Protein AF-A0A9P6FHT9-F1 (afdb_monomer_lite)

Secondary structure (DSSP, 8-state):
-----------PPPP--HHHHT-HHHHHHHHHHIIIIIHHHHHHHHHHHHHHHHHHHHHHHHHHH----HHHHHHHHHHHHHHHHHHHHHHHHHHHH-----HHHHHHHHHHHHHHHHHHHHHHHHHTT-SS--HHHHHHHHHHHHHHHHHHGGGSHHHHHHHHHHHHHHHHHTTSTTS-------HHHHHHHHHHHHHHHHHHHHHHHHHHHHHHHHHHHHHHHHHHHHHHHHHHHHHHHHTTSTTHHHHTGGGS-S---SS--HHHHHHHHHHHHHHHHHHHHHHHHHHHHHHHHHHTSTT-HHHHHHHHHHHHHHHHHHHHHHHHHHHHHHHHHHHHHHHHHHHHHHHHHHHHHHHHT--TTS---

Sequence (369 aa):
MACGIRSKVNIKRHAFDLEMLDNPVIKAFLEYRWNTIGHAYWLVRFYSERLFYSLVLGVVITQVYGRISRVSLFSVYIVIIVMASVFLVFKVFSLRRNPRWSPNDFIDGAVFALPLVGSITQILNIVNMIEKGNISFFSFSVLVIFLHFLFELRVKKNICYFVTVILKITGIWGSFGEALDLEGRSWGFDLVMVFYVIVMSLISLNILIALMNDGFKDAKDTSTAAWIEFRLSYIEEAESITYKIPGYREANAWKVPDKIYYTATLQQQENYEKHFQKEELEKRLETLAADFADIKQMLSKPKVFWVKRTAIAKAGFIAMEAAAGSMEMGYRQTRITYQQHIEDEVVSAVDQNRMRVMEGSLRPEDCLD

pLDDT: mean 76.76, std 15.28, range [34.12, 98.12]

Foldseek 3Di:
DDPPPPDPPPPDDDDDDLVNCPQLLNVLQLVLLCVPFLVVLLVVVLVLLVVLLCLLVVLLCCVVPNPDDLVVCLVSLVVLLVSLVVQLVLLVVLCVVPVDDDPLSVLSNLLSVLSNVLSVQSNVCVVVVPPDRPSVSSVVSNVSSVVNNLVSVLLDLVSLLVVVLVCVLVVVVVVVVVPDDDPDDDPVVVVVVVVCCVCCCVVVVVVVVVCSVVSSVVSNSVSVSVSSVVSVSSSVSRCVVQVPPPCSCVVCVVSNDPDDDSPQDPVSVVVVVVVVVVVVVVVLVVVVVVLVVVLVVQVPDPDDPVSVVVSVVVVVVSVVVVVVVVVVVVVVVVVVVVVVVVVVVVVVVVVVVVVVVVVVVPDPPPPDD

Structure (mmCIF, N/CA/C/O backbone):
data_AF-A0A9P6FHT9-F1
#
_entry.id   AF-A0A9P6FHT9-F1
#
loop_
_atom_site.group_PDB
_atom_site.id
_atom_site.type_symbol
_atom_site.label_atom_id
_atom_site.label_alt_id
_atom_site.label_comp_id
_atom_site.label_asym_id
_atom_site.label_entity_id
_atom_site.label_seq_id
_atom_site.pdbx_PDB_ins_code
_atom_site.Cartn_x
_atom_site.Cartn_y
_atom_site.Cartn_z
_atom_site.occupancy
_atom_site.B_iso_or_equiv
_atom_site.auth_seq_id
_atom_site.auth_comp_id
_atom_site.auth_asym_id
_atom_site.auth_atom_id
_atom_site.pdbx_PDB_model_num
ATOM 1 N N . MET A 1 1 ? -40.912 -24.025 6.206 1.00 39.62 1 MET A N 1
ATOM 2 C CA . MET A 1 1 ? -41.167 -22.841 5.355 1.00 39.62 1 MET A CA 1
ATOM 3 C C . MET A 1 1 ? -40.609 -21.620 6.076 1.00 39.62 1 MET A C 1
ATOM 5 O O . MET A 1 1 ? -41.277 -21.076 6.939 1.00 39.62 1 MET A O 1
ATOM 9 N N . ALA A 1 2 ? -39.351 -21.255 5.817 1.00 41.53 2 ALA A N 1
ATOM 10 C CA . ALA A 1 2 ? -38.735 -20.063 6.401 1.00 41.53 2 ALA A CA 1
ATOM 11 C C . ALA A 1 2 ? -38.812 -18.933 5.368 1.00 41.53 2 ALA A C 1
ATOM 13 O O . ALA A 1 2 ? -38.169 -18.998 4.321 1.00 41.53 2 ALA A O 1
ATOM 14 N N . CYS A 1 3 ? -39.663 -17.941 5.631 1.00 44.12 3 CYS A N 1
ATOM 15 C CA . CYS A 1 3 ? -39.836 -16.764 4.789 1.00 44.12 3 CYS A CA 1
ATOM 16 C C . CYS A 1 3 ? -38.617 -15.844 4.964 1.00 44.12 3 CYS A C 1
ATOM 18 O O . CYS A 1 3 ? -38.553 -15.030 5.882 1.00 44.12 3 CYS A O 1
ATOM 20 N N . GLY A 1 4 ? -37.604 -16.034 4.118 1.00 42.50 4 GLY A N 1
ATOM 21 C CA . GLY A 1 4 ? -36.401 -15.210 4.088 1.00 42.50 4 GLY A CA 1
ATOM 22 C C . GLY A 1 4 ? -36.657 -13.890 3.371 1.00 42.50 4 GLY A C 1
ATOM 23 O O . GLY A 1 4 ? -36.344 -13.758 2.188 1.00 42.50 4 GLY A O 1
ATOM 24 N N . ILE A 1 5 ? -37.199 -12.899 4.080 1.00 48.81 5 ILE A N 1
ATOM 25 C CA . ILE A 1 5 ? -37.229 -11.516 3.596 1.00 48.81 5 ILE A CA 1
ATOM 26 C C . ILE A 1 5 ? -35.789 -10.990 3.634 1.00 48.81 5 ILE A C 1
ATOM 28 O O . ILE A 1 5 ? -35.321 -10.449 4.632 1.00 48.81 5 ILE A O 1
ATOM 32 N N . ARG A 1 6 ? -35.053 -11.173 2.531 1.00 43.59 6 ARG A N 1
ATOM 33 C CA . ARG A 1 6 ? -33.789 -10.473 2.269 1.00 43.59 6 ARG A CA 1
ATOM 34 C C . ARG A 1 6 ? -34.123 -9.009 1.983 1.00 43.59 6 ARG A C 1
ATOM 36 O O . ARG A 1 6 ? -34.235 -8.602 0.827 1.00 43.59 6 ARG A O 1
ATOM 43 N N . SER A 1 7 ? -34.322 -8.211 3.030 1.00 42.47 7 SER A N 1
ATOM 44 C CA . SER A 1 7 ? -34.359 -6.763 2.865 1.00 42.47 7 SER A CA 1
ATOM 45 C C . SER A 1 7 ? -32.977 -6.321 2.379 1.00 42.47 7 SER A C 1
ATOM 47 O O . SER A 1 7 ? -31.950 -6.549 3.021 1.00 42.47 7 SER A O 1
ATOM 49 N N . LYS A 1 8 ? -32.920 -5.744 1.175 1.00 42.22 8 LYS A N 1
ATOM 50 C CA . LYS A 1 8 ? -31.726 -5.035 0.715 1.00 42.22 8 LYS A CA 1
ATOM 51 C C . LYS A 1 8 ? -31.614 -3.783 1.576 1.00 42.22 8 LYS A C 1
ATOM 53 O O . LYS A 1 8 ? -32.239 -2.769 1.279 1.00 42.22 8 LYS A O 1
ATOM 58 N N . VAL A 1 9 ? -30.867 -3.876 2.673 1.00 38.38 9 VAL A N 1
ATOM 59 C CA . VAL A 1 9 ? -30.490 -2.710 3.469 1.00 38.38 9 VAL A CA 1
ATOM 60 C C . VAL A 1 9 ? -29.610 -1.840 2.574 1.00 38.38 9 VAL A C 1
ATOM 62 O O . VAL A 1 9 ? -28.437 -2.134 2.354 1.00 38.38 9 VAL A O 1
ATOM 65 N N . ASN A 1 10 ? -30.204 -0.800 1.989 1.00 34.12 10 ASN A N 1
ATOM 66 C CA . ASN A 1 10 ? -29.470 0.215 1.247 1.00 34.12 10 ASN A CA 1
ATOM 67 C C . ASN A 1 10 ? -28.743 1.098 2.263 1.00 34.12 10 ASN A C 1
ATOM 69 O O . ASN A 1 10 ? -29.309 2.052 2.793 1.00 34.12 10 ASN A O 1
ATOM 73 N N . ILE A 1 11 ? -27.492 0.750 2.554 1.00 39.44 11 ILE A N 1
ATOM 74 C CA . ILE A 1 11 ? -26.602 1.564 3.380 1.00 39.44 11 ILE A CA 1
ATOM 75 C C . ILE A 1 11 ? -26.252 2.813 2.562 1.00 39.44 11 ILE A C 1
ATOM 77 O O . ILE A 1 11 ? -25.450 2.751 1.629 1.00 39.44 11 ILE A O 1
ATOM 81 N N . LYS A 1 12 ? -26.882 3.950 2.877 1.00 39.03 12 LYS A N 1
ATOM 82 C CA . LYS A 1 12 ? -26.469 5.248 2.331 1.00 39.03 12 LYS A CA 1
ATOM 83 C C . LYS A 1 12 ? -25.130 5.626 2.967 1.00 39.03 12 LYS A C 1
ATOM 85 O O . LYS A 1 12 ? -25.033 5.744 4.184 1.00 39.03 12 LYS A O 1
ATOM 90 N N . ARG A 1 13 ? -24.092 5.786 2.141 1.00 41.06 13 ARG A N 1
ATOM 91 C CA . ARG A 1 13 ? -22.785 6.291 2.583 1.00 41.06 13 ARG A CA 1
ATOM 92 C C . ARG A 1 13 ? -22.910 7.795 2.827 1.00 41.06 13 ARG A C 1
ATOM 94 O O . ARG A 1 13 ? -23.269 8.526 1.907 1.00 41.06 13 ARG A O 1
ATOM 101 N N . HIS A 1 14 ? -22.617 8.241 4.041 1.00 50.25 14 HIS A N 1
ATOM 102 C CA . HIS A 1 14 ? -22.439 9.660 4.339 1.00 50.25 14 HIS A CA 1
ATOM 103 C C . HIS A 1 14 ? -21.004 10.066 3.977 1.00 50.25 14 HIS A C 1
ATOM 105 O O . HIS A 1 14 ? -20.089 9.247 4.082 1.00 50.25 14 HIS A O 1
ATOM 111 N N . ALA A 1 15 ? -20.809 11.288 3.473 1.00 50.72 15 ALA A N 1
ATOM 112 C CA . ALA A 1 15 ? -19.463 11.834 3.323 1.00 50.72 15 ALA A CA 1
ATOM 113 C C . ALA A 1 15 ? -18.859 11.964 4.727 1.00 50.72 15 ALA A C 1
ATOM 115 O O . ALA A 1 15 ? -19.524 12.473 5.628 1.00 50.72 15 ALA A O 1
ATOM 116 N N . PHE A 1 16 ? -17.659 11.422 4.925 1.00 59.94 16 PHE A N 1
ATOM 117 C CA . PHE A 1 16 ? -16.970 11.512 6.206 1.00 59.94 16 PHE A CA 1
ATOM 118 C C . PHE A 1 16 ? -16.491 12.948 6.384 1.00 59.94 16 PHE A C 1
ATOM 120 O O . PHE A 1 16 ? -15.666 13.410 5.600 1.00 59.94 16 PHE A O 1
ATOM 127 N N . ASP A 1 17 ? -17.034 13.639 7.381 1.00 72.00 17 ASP A N 1
ATOM 128 C CA . ASP A 1 17 ? -16.471 14.904 7.834 1.00 72.00 17 ASP A CA 1
ATOM 129 C C . ASP A 1 17 ? -15.270 14.617 8.744 1.00 72.00 17 ASP A C 1
ATOM 131 O O . ASP A 1 17 ? -15.282 13.647 9.512 1.00 72.00 17 ASP A O 1
ATOM 135 N N . LEU A 1 18 ? -14.232 15.443 8.651 1.00 67.69 18 LEU A N 1
ATOM 136 C CA . LEU A 1 18 ? -13.009 15.321 9.447 1.00 67.69 18 LEU A CA 1
ATOM 137 C C . LEU A 1 18 ? -13.326 15.382 10.945 1.00 67.69 18 LEU A C 1
ATOM 139 O O . LEU A 1 18 ? -12.798 14.584 11.718 1.00 67.69 18 LEU A O 1
ATOM 143 N N . GLU A 1 19 ? -14.290 16.223 11.324 1.00 76.56 19 GLU A N 1
ATOM 144 C CA . GLU A 1 19 ? -14.785 16.341 12.700 1.00 76.56 19 GLU A CA 1
ATOM 145 C C . GLU A 1 19 ? -15.405 15.034 13.222 1.00 76.56 19 GLU A C 1
ATOM 147 O O . GLU A 1 19 ? -15.365 14.735 14.416 1.00 76.56 19 GLU A O 1
ATOM 152 N N . MET A 1 20 ? -15.954 14.200 12.332 1.00 75.50 20 MET A N 1
ATOM 153 C CA . MET A 1 20 ? -16.522 12.910 12.715 1.00 75.50 20 MET A CA 1
ATOM 154 C C . MET A 1 20 ? -15.425 11.893 13.060 1.00 75.50 20 MET A C 1
ATOM 156 O O . MET A 1 20 ? -15.631 11.041 13.925 1.00 75.50 20 MET A O 1
ATOM 160 N N . LEU A 1 21 ? -14.256 11.977 12.415 1.00 71.81 21 LEU A N 1
ATOM 161 C CA . LEU A 1 21 ? -13.110 11.101 12.695 1.00 71.81 21 LEU A CA 1
ATOM 162 C C . LEU A 1 21 ? -12.424 11.426 14.028 1.00 71.81 21 LEU A C 1
ATOM 164 O O . LEU A 1 21 ? -11.782 10.541 14.600 1.00 71.81 21 LEU A O 1
ATOM 168 N N . ASP A 1 22 ? -12.623 12.634 14.555 1.00 74.62 22 ASP A N 1
ATOM 169 C CA . ASP A 1 22 ? -12.167 13.020 15.894 1.00 74.62 22 ASP A CA 1
ATOM 170 C C . ASP A 1 22 ? -13.008 12.400 17.018 1.00 74.62 22 ASP A C 1
ATOM 172 O O . ASP A 1 22 ? -12.635 12.471 18.192 1.00 74.62 22 ASP A O 1
ATOM 176 N N . ASN A 1 23 ? -14.105 11.707 16.689 1.00 82.38 23 ASN A N 1
ATOM 177 C CA . ASN A 1 23 ? -14.855 10.960 17.684 1.00 82.38 23 ASN A CA 1
ATOM 178 C C . ASN A 1 23 ? -13.996 9.803 18.249 1.00 82.38 23 ASN A C 1
ATOM 180 O O . ASN A 1 23 ? -13.644 8.870 17.511 1.00 82.38 23 ASN A O 1
ATOM 184 N N . PRO A 1 24 ? -13.712 9.786 19.567 1.00 78.19 24 PRO A N 1
ATOM 185 C CA . PRO A 1 24 ? -12.883 8.755 20.192 1.00 78.19 24 PRO A CA 1
ATOM 186 C C . PRO A 1 24 ? -13.436 7.335 19.997 1.00 78.19 24 PRO A C 1
ATOM 188 O O . PRO A 1 24 ? -12.656 6.386 19.923 1.00 78.19 24 PRO A O 1
ATOM 191 N N . VAL A 1 25 ? -14.757 7.176 19.837 1.00 82.69 25 VAL A N 1
ATOM 192 C CA . VAL A 1 25 ? -15.401 5.886 19.531 1.00 82.69 25 VAL A CA 1
ATOM 193 C C . VAL A 1 25 ? -14.943 5.350 18.181 1.00 82.69 25 VAL A C 1
ATOM 195 O O . VAL A 1 25 ? -14.574 4.181 18.069 1.00 82.69 25 VAL A O 1
ATOM 198 N N . ILE A 1 26 ? -14.970 6.196 17.148 1.00 84.62 26 ILE A N 1
ATOM 199 C CA . ILE A 1 26 ? -14.622 5.804 15.778 1.00 84.62 26 ILE A CA 1
ATOM 200 C C . ILE A 1 26 ? -13.139 5.457 15.713 1.00 84.62 26 ILE A C 1
ATOM 202 O O . ILE A 1 26 ? -12.768 4.438 15.129 1.00 84.62 26 ILE A O 1
ATOM 206 N N . LYS A 1 27 ? -12.301 6.246 16.387 1.00 83.38 27 LYS A N 1
ATOM 207 C CA . LYS A 1 27 ? -10.868 5.980 16.498 1.00 83.38 27 LYS A CA 1
ATOM 208 C C . LYS A 1 27 ? -10.576 4.646 17.191 1.00 83.38 27 LYS A C 1
ATOM 210 O O . LYS A 1 27 ? -9.824 3.843 16.642 1.00 83.38 27 LYS A O 1
ATOM 215 N N . ALA A 1 28 ? -11.201 4.378 18.340 1.00 84.69 28 ALA A N 1
ATOM 216 C CA . ALA A 1 28 ? -11.035 3.118 19.069 1.00 84.69 28 ALA A CA 1
ATOM 217 C C . ALA A 1 28 ? -11.518 1.913 18.245 1.00 84.69 28 ALA A C 1
ATOM 219 O O . ALA A 1 28 ? -10.846 0.883 18.174 1.00 84.69 28 ALA A O 1
ATOM 2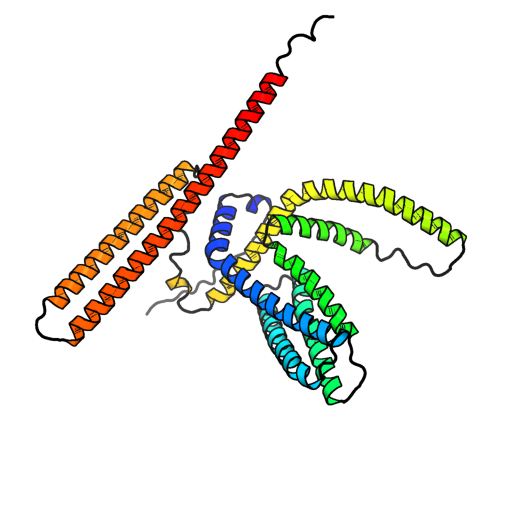20 N N . PHE A 1 29 ? -12.654 2.056 17.556 1.00 88.25 29 PHE A N 1
ATOM 221 C CA . PHE A 1 29 ? -13.166 1.027 16.656 1.00 88.25 29 PHE A CA 1
ATOM 222 C C . PHE A 1 29 ? -12.203 0.741 15.498 1.00 88.25 29 PHE A C 1
ATOM 224 O O . PHE A 1 29 ? -11.922 -0.420 15.188 1.00 88.25 29 PHE A O 1
ATOM 231 N N . LEU A 1 30 ? -11.670 1.788 14.868 1.00 90.69 30 LEU A N 1
ATOM 232 C CA . LEU A 1 30 ? -10.722 1.661 13.768 1.00 90.69 30 LEU A CA 1
ATOM 233 C C . LEU A 1 30 ? -9.413 1.016 14.227 1.00 90.69 30 LEU A C 1
ATOM 235 O O . LEU A 1 30 ? -8.885 0.151 13.533 1.00 90.69 30 LEU A O 1
ATOM 239 N N . GLU A 1 31 ? -8.907 1.384 15.401 1.00 89.50 31 GLU A N 1
ATOM 240 C CA . GLU A 1 31 ? -7.711 0.780 15.984 1.00 89.50 31 GLU A CA 1
ATOM 241 C C . GLU A 1 31 ? -7.912 -0.706 16.295 1.00 89.50 31 GLU A C 1
ATOM 243 O O . GLU A 1 31 ? -7.077 -1.537 15.930 1.00 89.50 31 GLU A O 1
ATOM 248 N N . TYR A 1 32 ? -9.062 -1.064 16.864 1.00 89.75 32 TYR A N 1
ATOM 249 C CA . TYR A 1 32 ? -9.442 -2.455 17.076 1.00 89.75 32 TYR A CA 1
ATOM 250 C C . TYR A 1 32 ? -9.476 -3.249 15.757 1.00 89.75 32 TYR A C 1
ATOM 252 O O . TYR A 1 32 ? -8.864 -4.316 15.640 1.00 89.75 32 TYR A O 1
ATOM 260 N N . ARG A 1 33 ? -10.153 -2.723 14.728 1.00 91.69 33 ARG A N 1
ATOM 261 C CA . ARG A 1 33 ? -10.261 -3.369 13.407 1.00 91.69 33 ARG A CA 1
ATOM 262 C C . ARG A 1 33 ? -8.923 -3.474 12.691 1.00 91.69 33 ARG A C 1
ATOM 264 O O . ARG A 1 33 ? -8.632 -4.505 12.075 1.00 91.69 33 ARG A O 1
ATOM 271 N N . TRP A 1 34 ? -8.098 -2.440 12.810 1.00 93.94 34 TRP A N 1
ATOM 272 C CA . TRP A 1 34 ? -6.735 -2.438 12.308 1.00 93.94 34 TRP A CA 1
ATOM 273 C C . TRP A 1 34 ? -5.921 -3.556 12.962 1.00 93.94 34 TRP A C 1
ATOM 275 O O . TRP A 1 34 ? -5.339 -4.370 12.255 1.00 93.94 34 TRP A O 1
ATOM 285 N N . ASN A 1 35 ? -5.935 -3.661 14.290 1.00 91.69 35 ASN A N 1
ATOM 286 C CA . ASN A 1 35 ? -5.164 -4.679 15.007 1.00 91.69 35 ASN A CA 1
ATOM 287 C C . ASN A 1 35 ? -5.663 -6.107 14.742 1.00 91.69 35 ASN A C 1
ATOM 289 O O . ASN A 1 35 ? -4.871 -7.046 14.754 1.00 91.69 35 ASN A O 1
ATOM 293 N N . THR A 1 36 ? -6.957 -6.271 14.467 1.00 88.69 36 THR A N 1
ATOM 294 C CA . THR A 1 36 ? -7.570 -7.593 14.292 1.00 88.69 36 THR A CA 1
ATOM 295 C C . THR A 1 36 ? -7.399 -8.148 12.877 1.00 88.69 36 THR A C 1
ATOM 297 O O . THR A 1 36 ? -7.041 -9.313 12.712 1.00 88.69 36 THR A O 1
ATOM 300 N N . ILE A 1 37 ? -7.684 -7.343 11.846 1.00 92.50 37 ILE A N 1
ATOM 301 C CA . ILE A 1 37 ? -7.715 -7.804 10.444 1.00 92.50 37 ILE A CA 1
ATOM 302 C C . ILE A 1 37 ? -6.822 -6.933 9.559 1.00 92.50 37 ILE A C 1
ATOM 304 O O . ILE A 1 37 ? -6.027 -7.464 8.782 1.00 92.50 37 ILE A O 1
ATOM 308 N N . GLY A 1 38 ? -6.926 -5.605 9.688 1.00 92.19 38 GLY A N 1
ATOM 309 C CA . GLY A 1 38 ? -6.267 -4.664 8.776 1.00 92.19 38 GLY A CA 1
ATOM 310 C C . GLY A 1 38 ? -4.745 -4.823 8.727 1.00 92.19 38 GLY A C 1
ATOM 311 O O . GLY A 1 38 ? -4.165 -4.870 7.647 1.00 92.19 38 GLY A O 1
ATOM 312 N N . HIS A 1 39 ? -4.099 -4.990 9.882 1.00 93.88 39 HIS A N 1
ATOM 313 C CA . HIS A 1 39 ? -2.648 -5.101 9.993 1.00 93.88 39 HIS A CA 1
ATOM 314 C C . HIS A 1 39 ? -2.113 -6.389 9.363 1.00 93.88 39 HIS A C 1
ATOM 316 O O . HIS A 1 39 ? -1.130 -6.341 8.630 1.00 93.88 39 HIS A O 1
ATOM 322 N N . ALA A 1 40 ? -2.754 -7.533 9.622 1.00 93.25 40 ALA A N 1
ATOM 323 C CA . ALA A 1 40 ? -2.342 -8.809 9.040 1.00 93.25 40 ALA A CA 1
ATOM 324 C C . ALA A 1 40 ? -2.501 -8.801 7.513 1.00 93.25 40 ALA A C 1
ATOM 326 O O . ALA A 1 40 ? -1.589 -9.210 6.796 1.00 93.25 40 ALA A O 1
ATOM 327 N N . TYR A 1 41 ? -3.626 -8.275 7.018 1.00 94.25 41 TYR A N 1
ATOM 328 C CA . TYR A 1 41 ? -3.865 -8.108 5.586 1.00 94.25 41 TYR A CA 1
ATOM 329 C C . TYR A 1 41 ? -2.818 -7.199 4.927 1.00 94.25 41 TYR A C 1
ATOM 331 O O . TYR A 1 41 ? -2.176 -7.604 3.956 1.00 94.25 41 TYR A O 1
ATOM 339 N N . TRP A 1 42 ? -2.599 -6.006 5.492 1.00 95.00 42 TRP A N 1
ATOM 340 C CA . TRP A 1 42 ? -1.580 -5.071 5.016 1.00 95.00 42 TRP A CA 1
ATOM 341 C C . TRP A 1 42 ? -0.193 -5.715 4.997 1.00 95.00 42 TRP A C 1
ATOM 343 O O . TRP A 1 42 ? 0.523 -5.589 4.011 1.00 95.00 42 TRP A O 1
ATOM 353 N N . LEU A 1 43 ? 0.177 -6.448 6.049 1.00 95.25 43 LEU A N 1
ATOM 354 C CA . LEU A 1 43 ? 1.485 -7.084 6.164 1.00 95.25 43 LEU A CA 1
ATOM 355 C C . LEU A 1 43 ? 1.701 -8.136 5.067 1.00 95.25 43 LEU A C 1
ATOM 357 O O . LEU A 1 43 ? 2.741 -8.125 4.411 1.00 95.25 43 LEU A O 1
ATOM 361 N N . VAL A 1 44 ? 0.716 -9.006 4.818 1.00 95.62 44 VAL A N 1
ATOM 362 C CA . VAL A 1 44 ? 0.789 -10.006 3.736 1.00 95.62 44 VAL A CA 1
ATOM 363 C C . VAL A 1 44 ? 0.938 -9.326 2.375 1.00 95.62 44 VAL A C 1
ATOM 365 O O . VAL A 1 44 ? 1.827 -9.693 1.603 1.00 95.62 44 VAL A O 1
ATOM 368 N N . ARG A 1 45 ? 0.117 -8.305 2.098 1.00 94.19 45 ARG A N 1
ATOM 369 C CA . ARG A 1 45 ? 0.198 -7.526 0.856 1.00 94.19 45 ARG A CA 1
ATOM 370 C C . ARG A 1 45 ? 1.571 -6.867 0.709 1.00 94.19 45 ARG A C 1
ATOM 372 O O . ARG A 1 45 ? 2.249 -7.107 -0.288 1.00 94.19 45 ARG A O 1
ATOM 379 N N . PHE A 1 46 ? 2.030 -6.155 1.734 1.00 93.75 46 PHE A N 1
ATOM 380 C CA . PHE A 1 46 ? 3.322 -5.474 1.764 1.00 93.75 46 PHE A CA 1
ATOM 381 C C . PHE A 1 46 ? 4.488 -6.424 1.473 1.00 93.75 46 PHE A C 1
ATOM 383 O O . PHE A 1 46 ? 5.320 -6.131 0.617 1.00 93.75 46 PHE A O 1
ATOM 390 N N . TYR A 1 47 ? 4.551 -7.587 2.129 1.00 96.00 47 TYR A N 1
ATOM 391 C CA . TYR A 1 47 ? 5.617 -8.559 1.866 1.00 96.00 47 TYR A CA 1
ATOM 392 C C . TYR A 1 47 ? 5.536 -9.156 0.457 1.00 96.00 47 TYR A C 1
ATOM 394 O O . TYR A 1 47 ? 6.574 -9.325 -0.185 1.00 96.00 47 TYR A O 1
ATOM 402 N N . SER A 1 48 ? 4.330 -9.433 -0.051 1.00 96.00 48 SER A N 1
ATOM 403 C CA . SER A 1 48 ? 4.156 -9.950 -1.414 1.00 96.00 48 SER A CA 1
ATOM 404 C C . SER A 1 48 ? 4.621 -8.950 -2.482 1.00 96.00 48 SER A C 1
ATOM 406 O O . SER A 1 48 ? 5.311 -9.325 -3.430 1.00 96.00 48 SER A O 1
ATOM 408 N N . GLU A 1 49 ? 4.336 -7.663 -2.283 1.00 95.56 49 GLU A N 1
ATOM 409 C CA . GLU A 1 49 ? 4.786 -6.582 -3.159 1.00 95.56 49 GLU A CA 1
ATOM 410 C C . GLU A 1 49 ? 6.299 -6.358 -3.055 1.00 95.56 49 GLU A C 1
ATOM 412 O O . GLU A 1 49 ? 6.975 -6.191 -4.066 1.00 95.56 49 GLU A O 1
ATOM 417 N N . ARG A 1 50 ? 6.871 -6.415 -1.846 1.00 93.38 50 ARG A N 1
ATOM 418 C CA . ARG A 1 50 ? 8.326 -6.314 -1.633 1.00 93.38 50 ARG A CA 1
ATOM 419 C C . ARG A 1 50 ? 9.082 -7.422 -2.351 1.00 93.38 50 ARG A C 1
ATOM 421 O O . ARG A 1 50 ? 10.115 -7.149 -2.956 1.00 93.38 50 ARG A O 1
ATOM 428 N N . LEU A 1 51 ? 8.564 -8.649 -2.308 1.00 96.44 51 LEU A N 1
ATOM 429 C CA . LEU A 1 51 ? 9.136 -9.768 -3.049 1.00 96.44 51 LEU A CA 1
ATOM 430 C C . LEU A 1 51 ? 9.129 -9.484 -4.557 1.00 96.44 51 LEU A C 1
ATOM 432 O O . LEU A 1 51 ? 10.153 -9.645 -5.217 1.00 96.44 51 LEU A O 1
ATOM 436 N N . PHE A 1 52 ? 8.004 -8.997 -5.083 1.00 97.44 52 PHE A N 1
ATOM 437 C CA . PHE A 1 52 ? 7.883 -8.599 -6.483 1.00 97.44 52 PHE A CA 1
ATOM 438 C C . PHE A 1 52 ? 8.867 -7.480 -6.868 1.00 97.44 52 PHE A C 1
ATOM 440 O O . PHE A 1 52 ? 9.568 -7.599 -7.872 1.00 97.44 52 PHE A O 1
ATOM 447 N N . TYR A 1 53 ? 8.998 -6.430 -6.052 1.00 95.31 53 TYR A N 1
ATOM 448 C CA . TYR A 1 53 ? 9.941 -5.334 -6.307 1.00 95.31 53 TYR A CA 1
ATOM 449 C C . TYR A 1 53 ? 11.392 -5.804 -6.324 1.00 95.31 53 TYR A C 1
ATOM 451 O O . TYR A 1 53 ? 12.151 -5.391 -7.198 1.00 95.31 53 TYR A O 1
ATOM 459 N N . SER A 1 54 ? 11.772 -6.705 -5.416 1.00 95.56 54 SER A N 1
ATOM 460 C CA . SER A 1 54 ? 13.112 -7.300 -5.401 1.00 95.56 54 SER A CA 1
ATOM 461 C C . SER A 1 54 ? 13.401 -8.107 -6.669 1.00 95.56 54 SER A C 1
ATOM 463 O O . SER A 1 54 ? 14.521 -8.050 -7.173 1.00 95.56 54 SER A O 1
ATOM 465 N N . LEU A 1 55 ? 12.406 -8.813 -7.225 1.00 96.75 55 LEU A N 1
ATOM 466 C CA . LEU A 1 55 ? 12.552 -9.517 -8.504 1.00 96.75 55 LEU A CA 1
ATOM 467 C C . LEU A 1 55 ? 12.785 -8.540 -9.662 1.00 96.75 55 LEU A C 1
ATOM 469 O O . LEU A 1 55 ? 13.734 -8.718 -10.425 1.00 96.75 55 LEU A O 1
ATOM 473 N N . VAL A 1 56 ? 11.964 -7.491 -9.772 1.00 95.94 56 VAL A N 1
ATOM 474 C CA . VAL A 1 56 ? 12.115 -6.473 -10.826 1.00 95.94 56 VAL A CA 1
ATOM 475 C C . VAL A 1 56 ? 13.467 -5.769 -10.706 1.00 95.94 56 VAL A C 1
ATOM 477 O O . VAL A 1 56 ? 14.200 -5.671 -11.688 1.00 95.94 56 VAL A O 1
ATOM 480 N N . LEU A 1 57 ? 13.846 -5.343 -9.500 1.00 93.19 57 LEU A N 1
ATOM 481 C CA . LEU A 1 57 ? 15.129 -4.694 -9.247 1.00 93.19 57 LEU A CA 1
ATOM 482 C C . LEU A 1 57 ? 16.308 -5.627 -9.555 1.00 93.19 57 LEU A C 1
ATOM 484 O O . LEU A 1 57 ? 17.273 -5.201 -10.187 1.00 93.19 57 LEU A O 1
ATOM 488 N N . GLY A 1 58 ? 16.217 -6.904 -9.174 1.00 93.69 58 GLY A N 1
ATOM 489 C CA . GLY A 1 58 ? 17.230 -7.912 -9.482 1.00 93.69 58 GLY A CA 1
ATOM 490 C C . GLY A 1 58 ? 17.431 -8.099 -10.987 1.00 93.69 58 GLY A C 1
ATOM 491 O O . GLY A 1 58 ? 18.571 -8.183 -11.450 1.00 93.69 58 GLY A O 1
ATOM 492 N N . VAL A 1 59 ? 16.345 -8.082 -11.766 1.00 94.25 59 VAL A N 1
ATOM 493 C CA . VAL A 1 59 ? 16.409 -8.106 -13.234 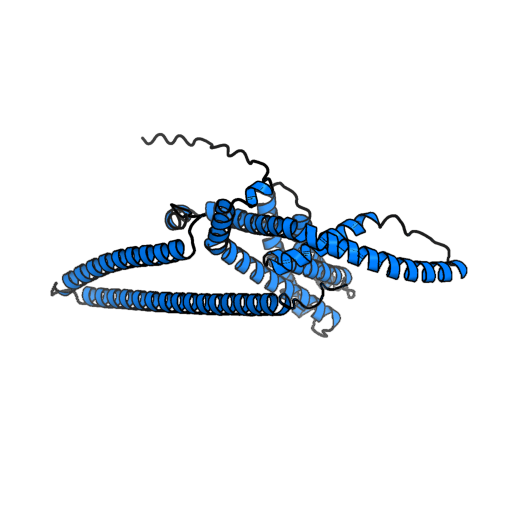1.00 94.25 59 VAL A CA 1
ATOM 494 C C . VAL A 1 59 ? 17.094 -6.858 -13.779 1.00 94.25 59 VAL A C 1
ATOM 496 O O . VAL A 1 59 ? 18.003 -6.994 -14.593 1.00 94.25 59 VAL A O 1
ATOM 499 N N . VAL A 1 60 ? 16.723 -5.659 -13.318 1.00 91.44 60 VAL A N 1
ATOM 500 C CA . VAL A 1 60 ? 17.337 -4.405 -13.793 1.00 91.44 60 VAL A CA 1
ATOM 501 C C . VAL A 1 60 ? 18.828 -4.351 -13.465 1.00 91.44 60 VAL A C 1
ATOM 503 O O . VAL A 1 60 ? 19.636 -4.056 -14.342 1.00 91.44 60 VAL A O 1
ATOM 506 N N . ILE A 1 61 ? 19.222 -4.705 -12.240 1.00 89.56 61 ILE A N 1
ATOM 507 C CA . ILE A 1 61 ? 20.636 -4.764 -11.843 1.00 89.56 61 ILE A CA 1
ATOM 508 C C . ILE A 1 61 ? 21.389 -5.771 -12.715 1.00 89.56 61 ILE A C 1
ATOM 510 O O . ILE A 1 61 ? 22.474 -5.471 -13.210 1.00 89.56 61 ILE A O 1
ATOM 514 N N . THR A 1 62 ? 20.805 -6.946 -12.957 1.00 91.56 62 THR A N 1
ATOM 515 C CA . THR A 1 62 ? 21.439 -7.973 -13.793 1.00 91.56 62 THR A CA 1
ATOM 516 C C . THR A 1 62 ? 21.546 -7.541 -15.255 1.00 91.56 62 THR A C 1
ATOM 518 O O . THR A 1 62 ? 22.544 -7.848 -15.895 1.00 91.56 62 THR A O 1
ATOM 521 N N . GLN A 1 63 ? 20.572 -6.802 -15.789 1.00 88.94 63 GLN A N 1
ATOM 522 C CA . GLN A 1 63 ? 20.645 -6.241 -17.141 1.00 88.94 63 GLN A CA 1
ATOM 523 C C . GLN A 1 63 ? 21.732 -5.167 -17.274 1.00 88.94 63 GLN A C 1
ATOM 525 O O . GLN A 1 63 ? 22.403 -5.112 -18.301 1.00 88.94 63 GLN A O 1
ATOM 530 N N . VAL A 1 64 ? 21.889 -4.305 -16.264 1.00 87.94 64 VAL A N 1
ATOM 531 C CA . VAL A 1 64 ? 22.845 -3.185 -16.298 1.00 87.94 64 VAL A CA 1
ATOM 532 C C . VAL A 1 64 ? 24.277 -3.656 -16.036 1.00 87.94 64 VAL A C 1
ATOM 534 O O . VAL A 1 64 ? 25.199 -3.208 -16.713 1.00 87.94 64 VAL A O 1
ATOM 537 N N . TYR A 1 65 ? 24.475 -4.559 -15.072 1.00 87.81 65 TYR A N 1
ATOM 538 C CA . TYR A 1 65 ? 25.808 -4.945 -14.588 1.00 87.81 65 TYR A CA 1
ATOM 539 C C . TYR A 1 65 ? 26.206 -6.391 -14.907 1.00 87.81 65 TYR A C 1
ATOM 541 O O . TYR A 1 65 ? 27.386 -6.740 -14.849 1.00 87.81 65 TYR A O 1
ATOM 549 N N . GLY A 1 66 ? 25.247 -7.268 -15.194 1.00 81.50 66 GLY A N 1
ATOM 550 C CA . GLY A 1 66 ? 25.490 -8.702 -15.297 1.00 81.50 66 GLY A CA 1
ATOM 551 C C . GLY A 1 66 ? 26.013 -9.139 -16.666 1.00 81.50 66 GLY A C 1
ATOM 552 O O . GLY A 1 66 ? 25.427 -8.842 -17.700 1.00 81.50 66 GLY A O 1
ATOM 553 N N . ARG A 1 67 ? 27.055 -9.983 -16.665 1.00 80.94 67 ARG A N 1
ATOM 554 C CA . ARG A 1 67 ? 27.429 -10.856 -17.803 1.00 80.94 67 ARG A CA 1
ATOM 555 C C . ARG A 1 67 ? 26.558 -12.122 -17.904 1.00 80.94 67 ARG A C 1
ATOM 557 O O . ARG A 1 67 ? 26.902 -13.051 -18.632 1.00 80.94 67 ARG A O 1
ATOM 564 N N . ILE A 1 68 ? 25.471 -12.205 -17.134 1.00 80.75 68 ILE A N 1
ATOM 565 C CA . ILE A 1 68 ? 24.608 -13.390 -17.088 1.00 80.75 68 ILE A CA 1
ATOM 566 C C . ILE A 1 68 ? 23.938 -13.587 -18.454 1.00 80.75 68 ILE A C 1
ATOM 568 O O . ILE A 1 68 ? 23.482 -12.635 -19.088 1.00 80.75 68 ILE A O 1
ATOM 572 N N . SER A 1 69 ? 23.887 -14.839 -18.916 1.00 80.06 69 SER A N 1
ATOM 573 C CA . SER A 1 69 ? 23.283 -15.188 -20.200 1.00 80.06 69 SER A CA 1
ATOM 574 C C . SER A 1 69 ? 21.794 -14.827 -20.216 1.00 80.06 69 SER A C 1
ATOM 576 O O . SER A 1 69 ? 21.050 -15.131 -19.281 1.00 80.06 69 SER A O 1
ATOM 578 N N . ARG A 1 70 ? 21.331 -14.205 -21.311 1.00 77.88 70 ARG A N 1
ATOM 579 C CA . ARG A 1 70 ? 19.923 -13.787 -21.490 1.00 77.88 70 ARG A CA 1
ATOM 580 C C . ARG A 1 70 ? 18.927 -14.932 -21.275 1.00 77.88 70 ARG A C 1
ATOM 582 O O . ARG A 1 70 ? 17.814 -14.696 -20.820 1.00 77.88 70 ARG A O 1
ATOM 589 N N . VAL A 1 71 ? 19.357 -16.164 -21.551 1.00 80.25 71 VAL A N 1
ATOM 590 C CA . VAL A 1 71 ? 18.577 -17.395 -21.360 1.00 80.25 71 VAL A CA 1
ATOM 591 C C . VAL A 1 71 ? 18.201 -17.610 -19.888 1.00 80.25 71 VAL A C 1
ATOM 593 O O . VAL A 1 71 ? 17.085 -18.034 -19.608 1.00 80.25 71 VAL A O 1
ATOM 596 N N . SER A 1 72 ? 19.074 -17.252 -18.939 1.00 87.94 72 SER A N 1
ATOM 597 C CA . SER A 1 72 ? 18.800 -17.400 -17.500 1.00 87.94 72 SER A CA 1
ATOM 598 C C . SER A 1 72 ? 17.719 -16.430 -17.000 1.00 87.94 72 SER A C 1
ATOM 600 O O . SER A 1 72 ? 16.918 -16.774 -16.135 1.00 87.94 72 SER A O 1
ATOM 602 N N . LEU A 1 73 ? 17.629 -15.230 -17.589 1.00 92.44 73 LEU A N 1
ATOM 603 C CA . LEU A 1 73 ? 16.625 -14.226 -17.209 1.00 92.44 73 LEU A CA 1
ATOM 604 C C . LEU A 1 73 ? 15.218 -14.539 -17.741 1.00 92.44 73 LEU A C 1
ATOM 606 O O . LEU A 1 73 ? 14.244 -13.983 -17.238 1.00 92.44 73 LEU A O 1
ATOM 610 N N . PHE A 1 74 ? 15.094 -15.435 -18.727 1.00 94.38 74 PHE A N 1
ATOM 611 C CA . PHE A 1 74 ? 13.815 -15.784 -19.349 1.00 94.38 74 PHE A CA 1
ATOM 612 C C . PHE A 1 74 ? 12.781 -16.283 -18.329 1.00 94.38 74 PHE A C 1
ATOM 614 O O . PHE A 1 74 ? 11.639 -15.823 -18.323 1.00 94.38 74 PHE A O 1
ATOM 621 N N . SER A 1 75 ? 13.193 -17.169 -17.418 1.00 94.94 75 SER A N 1
ATOM 622 C CA . SER A 1 75 ? 12.323 -17.691 -16.358 1.00 94.94 75 SER A CA 1
ATOM 623 C C . SER A 1 75 ? 11.872 -16.592 -15.392 1.00 94.94 75 SER A C 1
ATOM 625 O O . SER A 1 75 ? 10.706 -16.558 -15.000 1.00 94.94 75 SER A O 1
ATOM 627 N N . VAL A 1 76 ? 12.758 -15.648 -15.061 1.00 96.00 76 VAL A N 1
ATOM 628 C CA . VAL A 1 76 ? 12.455 -14.538 -14.148 1.00 96.00 76 VAL A CA 1
ATOM 629 C C . VAL A 1 76 ? 11.415 -13.592 -14.754 1.00 96.00 76 VAL A C 1
ATOM 631 O O . VAL A 1 76 ? 10.482 -13.202 -14.054 1.00 96.00 76 VAL A O 1
ATOM 634 N N . TYR A 1 77 ? 11.494 -13.280 -16.055 1.00 96.31 77 TYR A N 1
ATOM 635 C CA . TYR A 1 77 ? 10.457 -12.474 -16.718 1.00 96.31 77 TYR A CA 1
ATOM 636 C C . TYR A 1 77 ? 9.087 -13.153 -16.690 1.00 96.31 77 TYR A C 1
ATOM 638 O O . TYR A 1 77 ? 8.088 -12.476 -16.462 1.00 96.31 77 TYR A O 1
ATOM 646 N N . ILE A 1 78 ? 9.021 -14.477 -16.875 1.00 97.25 78 ILE A N 1
ATOM 647 C CA . ILE A 1 78 ? 7.755 -15.219 -16.771 1.00 97.25 78 ILE A CA 1
ATOM 648 C C . ILE A 1 78 ? 7.170 -15.076 -15.363 1.00 97.25 78 ILE A C 1
ATOM 650 O O . ILE A 1 78 ? 5.985 -14.778 -15.222 1.00 97.25 78 ILE A O 1
ATOM 654 N N . VAL A 1 79 ? 7.995 -15.226 -14.321 1.00 97.62 79 VAL A N 1
ATOM 655 C CA . VAL A 1 79 ? 7.552 -15.043 -12.930 1.00 97.62 79 VAL A CA 1
ATOM 656 C C . VAL A 1 79 ? 7.027 -13.621 -12.703 1.00 97.62 79 VAL A C 1
ATOM 658 O O . VAL A 1 79 ? 5.946 -13.462 -12.135 1.00 97.62 79 VAL A O 1
ATOM 661 N N . ILE A 1 80 ? 7.729 -12.594 -13.200 1.00 97.62 80 ILE A N 1
ATOM 662 C CA . ILE A 1 80 ? 7.287 -11.192 -13.106 1.00 97.62 80 ILE A CA 1
ATOM 663 C C . ILE A 1 80 ? 5.939 -10.995 -13.813 1.00 97.62 80 ILE A C 1
ATOM 665 O O . ILE A 1 80 ? 5.046 -10.378 -13.237 1.00 97.62 80 ILE A O 1
ATOM 669 N N . ILE A 1 81 ? 5.752 -11.548 -15.017 1.00 97.94 81 ILE A N 1
ATOM 670 C CA . ILE A 1 81 ? 4.496 -11.448 -15.782 1.00 97.94 81 ILE A CA 1
ATOM 671 C C . ILE A 1 81 ? 3.329 -12.072 -15.017 1.00 97.94 81 ILE A C 1
ATOM 673 O O . ILE A 1 81 ? 2.262 -11.461 -14.918 1.00 97.94 81 ILE A O 1
ATOM 677 N N . VAL A 1 82 ? 3.524 -13.274 -14.469 1.00 98.12 82 VAL A N 1
ATOM 678 C CA . VAL A 1 82 ? 2.490 -13.991 -13.709 1.00 98.12 82 VAL A CA 1
ATOM 679 C C . VAL A 1 82 ? 2.120 -13.209 -12.450 1.00 98.12 82 VAL A C 1
ATOM 681 O O . VAL A 1 82 ? 0.939 -12.944 -12.228 1.00 98.12 82 VAL A O 1
ATOM 684 N N . MET A 1 83 ? 3.106 -12.777 -11.656 1.00 97.88 83 MET A N 1
ATOM 685 C CA . MET A 1 83 ? 2.850 -12.002 -10.437 1.00 97.88 83 MET A CA 1
ATOM 686 C C . MET A 1 83 ? 2.176 -10.658 -10.736 1.00 97.88 83 MET A C 1
ATOM 688 O O . MET A 1 83 ? 1.170 -10.330 -10.110 1.00 97.88 83 MET A O 1
ATOM 692 N N . ALA A 1 84 ? 2.676 -9.903 -11.718 1.00 97.81 84 ALA A N 1
ATOM 693 C CA . ALA A 1 84 ? 2.106 -8.610 -12.093 1.00 97.81 84 ALA A CA 1
ATOM 694 C C . ALA A 1 84 ? 0.660 -8.747 -12.587 1.00 97.81 84 ALA A C 1
ATOM 696 O O . ALA A 1 84 ? -0.197 -7.941 -12.231 1.00 97.81 84 ALA A O 1
ATOM 697 N N . SER A 1 85 ? 0.363 -9.803 -13.349 1.00 97.75 85 SER A N 1
ATOM 698 C CA . SER A 1 85 ? -0.990 -10.093 -13.829 1.00 97.75 85 SER A CA 1
ATOM 699 C C . SER A 1 85 ? -1.945 -10.415 -12.677 1.00 97.75 85 SER A C 1
ATOM 701 O O . SER A 1 85 ? -3.061 -9.901 -12.646 1.00 97.75 85 SER A O 1
ATOM 703 N N . VAL A 1 86 ? -1.504 -11.203 -11.689 1.00 96.69 86 VAL A N 1
ATOM 704 C CA . VAL A 1 86 ? -2.289 -11.486 -10.476 1.00 96.69 86 VAL A CA 1
ATOM 705 C C . VAL A 1 86 ? -2.592 -10.196 -9.703 1.00 96.69 86 VAL A C 1
ATOM 707 O O . VAL A 1 86 ? -3.750 -9.960 -9.353 1.00 96.69 86 VAL A O 1
ATOM 710 N N . PHE A 1 87 ? -1.600 -9.325 -9.491 1.00 96.44 87 PHE A N 1
ATOM 711 C CA . PHE A 1 87 ? -1.811 -8.045 -8.804 1.00 96.44 87 PHE A CA 1
ATOM 712 C C . PHE A 1 87 ? -2.741 -7.100 -9.573 1.00 96.44 87 PHE A C 1
ATOM 714 O O . PHE A 1 87 ? -3.646 -6.518 -8.974 1.00 96.44 87 PHE A O 1
ATOM 721 N N . LEU A 1 88 ? -2.596 -6.996 -10.897 1.00 96.44 88 LEU A N 1
ATOM 722 C CA . LEU A 1 88 ? -3.497 -6.193 -11.728 1.00 96.44 88 LEU A CA 1
ATOM 723 C C . LEU A 1 88 ? -4.934 -6.711 -11.676 1.00 96.44 88 LEU A C 1
ATOM 725 O O . LEU A 1 88 ? -5.863 -5.917 -11.555 1.00 96.44 88 LEU A O 1
ATOM 729 N N . VAL A 1 89 ? -5.137 -8.031 -11.707 1.00 95.88 89 VAL A N 1
ATOM 730 C CA . VAL A 1 89 ? -6.472 -8.628 -11.561 1.00 95.88 89 VAL A CA 1
ATOM 731 C C . VAL A 1 89 ? -7.076 -8.271 -10.202 1.00 95.88 89 VAL A C 1
ATOM 733 O O . VAL A 1 89 ? -8.233 -7.846 -10.148 1.00 95.88 89 VAL A O 1
ATOM 736 N N . PHE A 1 90 ? -6.308 -8.367 -9.110 1.00 92.69 90 PHE A N 1
ATOM 737 C CA . PHE A 1 90 ? -6.771 -7.926 -7.791 1.00 92.69 90 PHE A CA 1
ATOM 738 C C . PHE A 1 90 ? -7.145 -6.439 -7.774 1.00 92.69 90 PHE A C 1
ATOM 740 O O . PHE A 1 90 ? -8.207 -6.092 -7.254 1.00 92.69 90 PHE A O 1
ATOM 747 N N . LYS A 1 91 ? -6.349 -5.570 -8.408 1.00 92.75 91 LYS A N 1
ATOM 748 C CA . LYS A 1 91 ? -6.647 -4.132 -8.511 1.00 92.75 91 LYS A CA 1
ATOM 749 C C . LYS A 1 91 ? -7.899 -3.846 -9.334 1.00 92.75 91 LYS A C 1
ATOM 751 O O . LYS A 1 91 ? -8.748 -3.079 -8.889 1.00 92.75 91 LYS A O 1
ATOM 756 N N . VAL A 1 92 ? -8.093 -4.522 -10.467 1.00 93.62 92 VAL A N 1
ATOM 757 C CA . VAL A 1 92 ? -9.325 -4.416 -11.270 1.00 93.62 92 VAL A CA 1
ATOM 758 C C . VAL A 1 92 ? -10.546 -4.866 -10.461 1.00 93.62 92 VAL A C 1
ATOM 760 O O . VAL A 1 92 ? -11.597 -4.222 -10.508 1.00 93.62 92 VAL A O 1
ATOM 763 N N . PHE A 1 93 ? -10.425 -5.940 -9.674 1.00 91.44 93 PHE A N 1
ATOM 764 C CA . PHE A 1 93 ? -11.495 -6.364 -8.769 1.00 91.44 93 PHE A CA 1
ATOM 765 C C . PHE A 1 93 ? -11.782 -5.343 -7.663 1.00 91.44 93 PHE A C 1
ATOM 767 O O . PHE A 1 93 ? -12.952 -5.172 -7.313 1.00 91.44 93 PHE A O 1
ATOM 774 N N . SER A 1 94 ? -10.753 -4.682 -7.131 1.00 88.62 94 SER A N 1
ATOM 775 C CA . SER A 1 94 ? -10.881 -3.633 -6.112 1.00 88.62 94 SER A CA 1
ATOM 776 C C . SER A 1 94 ? -11.596 -2.397 -6.683 1.00 88.62 94 SER A C 1
ATOM 778 O O . SER A 1 94 ? -12.654 -2.011 -6.180 1.00 88.62 94 SER A O 1
ATOM 780 N N . LEU A 1 95 ? -11.146 -1.892 -7.839 1.00 88.94 95 LEU A N 1
ATOM 781 C CA . LEU A 1 95 ? -11.758 -0.769 -8.568 1.00 88.94 95 LEU A CA 1
ATOM 782 C C . LEU A 1 95 ? -13.218 -1.030 -8.956 1.00 88.94 95 LEU A C 1
ATOM 784 O O . LEU A 1 95 ? -14.072 -0.152 -8.851 1.00 88.94 95 LEU A O 1
ATOM 788 N N . ARG A 1 96 ? -13.546 -2.260 -9.371 1.00 90.94 96 ARG A N 1
ATOM 789 C CA . ARG A 1 96 ? -14.930 -2.624 -9.708 1.00 90.94 96 ARG A CA 1
ATOM 790 C C . ARG A 1 96 ? -15.862 -2.566 -8.495 1.00 90.94 96 ARG A C 1
ATOM 792 O O . ARG A 1 96 ? -17.059 -2.340 -8.664 1.00 90.94 96 ARG A O 1
ATOM 799 N N . ARG A 1 97 ? -15.350 -2.825 -7.288 1.00 85.81 97 ARG A N 1
ATOM 800 C CA . ARG A 1 97 ? -16.141 -2.764 -6.047 1.00 85.81 97 ARG A CA 1
ATOM 801 C C . ARG A 1 97 ? -16.258 -1.342 -5.519 1.00 85.81 97 ARG A C 1
ATOM 803 O O . ARG A 1 97 ? -17.328 -0.978 -5.043 1.00 85.81 97 ARG A O 1
ATOM 810 N N . ASN A 1 98 ? -15.190 -0.561 -5.633 1.00 83.38 98 ASN A N 1
ATOM 811 C CA . ASN A 1 98 ? -15.133 0.821 -5.186 1.00 83.38 98 ASN A CA 1
ATOM 812 C C . ASN A 1 98 ? -14.763 1.730 -6.369 1.00 83.38 98 ASN A C 1
ATOM 814 O O . ASN A 1 98 ? -13.588 2.002 -6.587 1.00 83.38 98 ASN A O 1
ATOM 818 N N . PRO A 1 99 ? -15.755 2.247 -7.122 1.00 80.31 99 PRO A N 1
ATOM 819 C CA . PRO A 1 99 ? -15.518 3.038 -8.331 1.00 80.31 99 PRO A CA 1
ATOM 820 C C . PRO A 1 99 ? -15.016 4.464 -8.045 1.00 80.31 99 PRO A C 1
ATOM 822 O O . PRO A 1 99 ? -15.074 5.317 -8.925 1.00 80.31 99 PRO A O 1
ATOM 825 N N . ARG A 1 100 ? -14.570 4.769 -6.821 1.00 79.12 100 ARG A N 1
ATOM 826 C CA . ARG A 1 100 ? -13.941 6.056 -6.522 1.00 79.12 100 ARG A CA 1
ATOM 827 C C . ARG A 1 100 ? -12.502 5.978 -6.998 1.00 79.12 100 ARG A C 1
ATOM 829 O O . ARG A 1 100 ? -11.699 5.288 -6.391 1.00 79.12 100 ARG A O 1
ATOM 836 N N . TRP A 1 101 ? -12.215 6.674 -8.088 1.00 76.19 101 TRP A N 1
ATOM 837 C CA . TRP A 1 101 ? -10.863 6.791 -8.608 1.00 76.19 101 TRP A CA 1
ATOM 838 C C . TRP A 1 101 ? -10.081 7.739 -7.709 1.00 76.19 101 TRP A C 1
ATOM 840 O O . TRP A 1 101 ? -10.367 8.936 -7.679 1.00 76.19 101 TRP A O 1
ATOM 850 N N . SER A 1 102 ? -9.106 7.212 -6.975 1.00 77.19 102 SER A N 1
ATOM 851 C CA . SER A 1 102 ? -8.080 8.036 -6.350 1.00 77.19 102 SER A CA 1
ATOM 852 C C . SER A 1 102 ? -6.852 8.107 -7.269 1.00 77.19 102 SER A C 1
ATOM 854 O O . SER A 1 102 ? -6.536 7.132 -7.955 1.00 77.19 102 SER A O 1
ATOM 856 N N . PRO A 1 103 ? -6.100 9.221 -7.285 1.00 76.50 103 PRO A N 1
ATOM 857 C CA . PRO A 1 103 ? -4.830 9.293 -8.013 1.00 76.50 103 PRO A CA 1
ATOM 858 C C . PRO A 1 103 ? -3.828 8.207 -7.590 1.00 76.50 103 PRO A C 1
ATOM 860 O O . PRO A 1 103 ? -2.997 7.785 -8.392 1.00 76.50 103 PRO A O 1
ATOM 863 N N . ASN A 1 104 ? -3.925 7.716 -6.348 1.00 81.56 104 ASN A N 1
ATOM 864 C CA . ASN A 1 104 ? -3.092 6.616 -5.866 1.00 81.56 104 ASN A CA 1
ATOM 865 C C . ASN A 1 104 ? -3.393 5.311 -6.619 1.00 81.56 104 ASN A C 1
ATOM 867 O O . ASN A 1 104 ? -2.461 4.586 -6.943 1.00 81.56 104 ASN A O 1
ATOM 871 N N . ASP A 1 105 ? -4.653 5.049 -6.985 1.00 87.25 105 ASP A N 1
ATOM 872 C CA . ASP A 1 105 ? -5.030 3.828 -7.712 1.00 87.25 105 ASP A CA 1
ATOM 873 C C . ASP A 1 105 ? -4.370 3.748 -9.094 1.00 87.25 105 ASP A C 1
ATOM 875 O O . ASP A 1 105 ? -4.066 2.659 -9.585 1.00 87.25 105 ASP A O 1
ATOM 879 N N . PHE A 1 106 ? -4.106 4.900 -9.720 1.00 86.94 106 PHE A N 1
ATOM 880 C CA . PHE A 1 106 ? -3.361 4.955 -10.975 1.00 86.94 106 PHE A CA 1
ATOM 881 C C . PHE A 1 106 ? -1.902 4.534 -10.778 1.00 86.94 106 PHE A C 1
ATOM 883 O O . PHE A 1 106 ? -1.376 3.751 -11.568 1.00 86.94 106 PHE A O 1
ATOM 890 N N . ILE A 1 107 ? -1.257 5.017 -9.714 1.00 87.50 107 ILE A N 1
ATOM 891 C CA . ILE A 1 107 ? 0.138 4.688 -9.391 1.00 87.50 107 ILE A CA 1
ATOM 892 C C . ILE A 1 107 ? 0.257 3.206 -9.021 1.00 87.50 107 ILE A C 1
ATOM 894 O O . ILE A 1 107 ? 1.149 2.517 -9.519 1.00 87.50 107 ILE A O 1
ATOM 898 N N . ASP A 1 108 ? -0.694 2.698 -8.238 1.00 90.81 108 ASP A N 1
ATOM 899 C CA . ASP A 1 108 ? -0.835 1.280 -7.910 1.00 90.81 108 ASP A CA 1
ATOM 900 C C . ASP A 1 108 ? -1.067 0.416 -9.159 1.00 90.81 108 ASP A C 1
ATOM 902 O O . ASP A 1 108 ? -0.605 -0.715 -9.227 1.00 90.81 108 ASP A O 1
ATOM 906 N N . GLY A 1 109 ? -1.770 0.909 -10.180 1.00 94.50 109 GLY A N 1
ATOM 907 C CA . GLY A 1 109 ? -1.886 0.208 -11.462 1.00 94.50 109 GLY A CA 1
ATOM 908 C C . GLY A 1 109 ? -0.579 0.242 -12.260 1.00 94.50 109 GLY A C 1
ATOM 909 O O . GLY A 1 109 ? -0.119 -0.782 -12.772 1.00 94.50 109 GLY A O 1
ATOM 910 N N . ALA A 1 110 ? 0.046 1.418 -12.339 1.00 92.00 110 ALA A N 1
ATOM 911 C CA . ALA A 1 110 ? 1.261 1.657 -13.108 1.00 92.00 110 ALA A CA 1
ATOM 912 C C . ALA A 1 110 ? 2.452 0.832 -12.600 1.00 92.00 110 ALA A C 1
ATOM 914 O O . ALA A 1 110 ? 3.224 0.321 -13.415 1.00 92.00 110 ALA A O 1
ATOM 915 N N . VAL A 1 111 ? 2.579 0.643 -11.279 1.00 95.69 111 VAL A N 1
ATOM 916 C CA . VAL A 1 111 ? 3.687 -0.119 -10.681 1.00 95.69 111 VAL A CA 1
ATOM 917 C C . VAL A 1 111 ? 3.707 -1.584 -11.121 1.00 95.69 111 VAL A C 1
ATOM 919 O O . VAL A 1 111 ? 4.780 -2.175 -11.211 1.00 95.69 111 VAL A O 1
ATOM 922 N N . PHE A 1 112 ? 2.550 -2.169 -11.446 1.00 97.06 112 PHE A N 1
ATOM 923 C CA . PHE A 1 112 ? 2.461 -3.541 -11.956 1.00 97.06 112 PHE A CA 1
ATOM 924 C C . PHE A 1 112 ? 2.407 -3.583 -13.487 1.00 97.06 112 PHE A C 1
ATOM 926 O O . PHE A 1 112 ? 2.996 -4.476 -14.099 1.00 97.06 112 PHE A O 1
ATOM 933 N N . ALA A 1 113 ? 1.757 -2.605 -14.123 1.00 96.56 113 ALA A N 1
ATOM 934 C CA . ALA A 1 113 ? 1.636 -2.543 -15.577 1.00 96.56 113 ALA A CA 1
ATOM 935 C C . ALA A 1 113 ? 2.983 -2.286 -16.273 1.00 96.56 113 ALA A C 1
ATOM 937 O O . ALA A 1 113 ? 3.278 -2.923 -17.284 1.00 96.56 113 ALA A O 1
ATOM 938 N N . LEU A 1 114 ? 3.829 -1.399 -15.735 1.00 94.31 114 LEU A N 1
ATOM 939 C CA . LEU A 1 114 ? 5.109 -1.057 -16.365 1.00 94.31 114 LEU A CA 1
ATOM 940 C C . LEU A 1 114 ? 6.101 -2.235 -16.375 1.00 94.31 114 LEU A C 1
ATOM 942 O O . LEU A 1 114 ? 6.588 -2.565 -17.461 1.00 94.31 114 LEU A O 1
ATOM 946 N N . PRO A 1 115 ? 6.375 -2.938 -15.253 1.00 96.31 115 PRO A N 1
ATOM 947 C CA . PRO A 1 115 ? 7.213 -4.136 -15.285 1.00 96.31 115 PRO A CA 1
ATOM 948 C C . PRO A 1 115 ? 6.617 -5.270 -16.121 1.00 96.31 115 PRO A C 1
ATOM 950 O O . PRO A 1 115 ? 7.372 -6.033 -16.723 1.00 96.31 115 PRO A O 1
ATOM 953 N N . LEU A 1 116 ? 5.284 -5.387 -16.191 1.00 97.19 116 LEU A N 1
ATOM 954 C CA . LEU A 1 116 ? 4.604 -6.367 -17.042 1.00 97.19 116 LEU A CA 1
ATOM 955 C C . LEU A 1 116 ? 4.900 -6.109 -18.526 1.00 97.19 116 LEU A C 1
ATOM 957 O O . LEU A 1 116 ? 5.408 -6.995 -19.214 1.00 97.19 116 LEU A O 1
ATOM 961 N N . VAL A 1 117 ? 4.634 -4.890 -19.007 1.00 95.75 117 VAL A N 1
ATOM 962 C CA . VAL A 1 117 ? 4.898 -4.486 -20.400 1.00 95.75 117 VAL A CA 1
ATOM 963 C C . VAL A 1 117 ? 6.391 -4.582 -20.716 1.00 95.75 117 VAL A C 1
ATOM 965 O O . VAL A 1 117 ? 6.768 -5.102 -21.770 1.00 95.75 117 VAL A O 1
ATOM 968 N N . GLY A 1 118 ? 7.246 -4.153 -19.783 1.00 94.06 118 GLY A N 1
ATOM 969 C CA . GLY A 1 118 ? 8.693 -4.311 -19.887 1.00 94.06 118 GLY A CA 1
ATOM 970 C C . GLY A 1 118 ? 9.088 -5.776 -20.076 1.00 94.06 118 GLY A C 1
ATOM 971 O O . GLY A 1 118 ? 9.810 -6.100 -21.019 1.00 94.06 118 GLY A O 1
ATOM 972 N N . SER A 1 119 ? 8.577 -6.675 -19.233 1.00 96.00 119 SER A N 1
ATOM 973 C CA . SER A 1 119 ? 8.898 -8.109 -19.274 1.00 96.00 119 SER A CA 1
ATOM 974 C C . SER A 1 119 ? 8.439 -8.769 -20.572 1.00 96.00 119 SER A C 1
ATOM 976 O O . SER A 1 119 ? 9.209 -9.511 -21.177 1.00 96.00 119 SER A O 1
ATOM 978 N N . ILE A 1 120 ? 7.228 -8.458 -21.047 1.00 96.38 120 ILE A N 1
ATOM 979 C CA . ILE A 1 120 ? 6.714 -8.961 -22.331 1.00 96.38 120 ILE A CA 1
ATOM 980 C C . ILE A 1 120 ? 7.614 -8.492 -23.480 1.00 96.38 120 ILE A C 1
ATOM 982 O O . ILE A 1 120 ? 8.033 -9.298 -24.309 1.00 96.38 120 ILE A O 1
ATOM 986 N N . THR A 1 121 ? 7.975 -7.207 -23.494 1.00 94.31 121 THR A N 1
ATOM 987 C CA . THR A 1 121 ? 8.847 -6.631 -24.528 1.00 94.31 121 THR A CA 1
ATOM 988 C C . THR A 1 121 ? 10.231 -7.289 -24.526 1.00 94.31 121 THR A C 1
ATOM 990 O O . THR A 1 121 ? 10.767 -7.602 -25.586 1.00 94.31 121 THR A O 1
ATOM 993 N N . GLN A 1 122 ? 10.808 -7.560 -23.349 1.00 94.00 122 GLN A N 1
ATOM 994 C CA . GLN A 1 122 ? 12.102 -8.244 -23.253 1.00 94.00 122 GLN A CA 1
ATOM 995 C C . GLN A 1 122 ? 12.029 -9.705 -23.700 1.00 94.00 122 GLN A C 1
ATOM 997 O O . GLN A 1 122 ? 12.934 -10.160 -24.397 1.00 94.00 122 GLN A O 1
ATOM 1002 N N . ILE A 1 123 ? 10.955 -10.429 -23.372 1.00 95.19 123 ILE A N 1
ATOM 1003 C CA . ILE A 1 123 ? 10.739 -11.790 -23.882 1.00 95.19 123 ILE A CA 1
ATOM 1004 C C . ILE A 1 123 ? 10.661 -11.783 -25.412 1.00 95.19 123 ILE A C 1
ATOM 1006 O O . ILE A 1 123 ? 11.353 -12.573 -26.052 1.00 95.19 123 ILE A O 1
ATOM 1010 N N . LEU A 1 124 ? 9.889 -10.868 -26.008 1.00 94.88 124 LEU A N 1
ATOM 1011 C CA . LEU A 1 124 ? 9.787 -10.744 -27.466 1.00 94.88 124 LEU A CA 1
ATOM 1012 C C . LEU A 1 124 ? 11.143 -10.428 -28.111 1.00 94.88 124 LEU A C 1
ATOM 1014 O O . LEU A 1 124 ? 11.488 -11.023 -29.128 1.00 94.88 124 LEU A O 1
ATOM 1018 N N . ASN A 1 125 ? 11.949 -9.556 -27.500 1.00 93.25 125 ASN A N 1
ATOM 1019 C CA . ASN A 1 125 ? 13.298 -9.255 -27.984 1.00 93.25 125 ASN A CA 1
ATOM 1020 C C . ASN A 1 125 ? 14.236 -10.468 -27.911 1.00 93.25 125 ASN A C 1
ATOM 1022 O O . ASN A 1 125 ? 15.039 -10.666 -28.821 1.00 93.25 125 ASN A O 1
ATOM 1026 N N . ILE A 1 126 ? 14.133 -11.284 -26.854 1.00 92.06 126 ILE A N 1
ATOM 1027 C CA . ILE A 1 126 ? 14.903 -12.529 -26.715 1.00 92.06 126 ILE A CA 1
ATOM 1028 C C . ILE A 1 126 ? 14.493 -13.532 -27.799 1.00 92.06 126 ILE A C 1
ATOM 1030 O O . ILE A 1 126 ? 15.366 -14.115 -28.436 1.00 92.06 126 ILE A O 1
ATOM 1034 N N . VAL A 1 127 ? 13.190 -13.704 -28.043 1.00 94.56 127 VAL A N 1
ATOM 1035 C CA . VAL A 1 127 ? 12.667 -14.625 -29.070 1.00 94.56 127 VAL A CA 1
ATOM 1036 C C . VAL A 1 127 ? 13.069 -14.181 -30.480 1.00 94.56 127 VAL A C 1
ATOM 1038 O O . VAL A 1 127 ? 13.467 -15.011 -31.291 1.00 94.56 127 VAL A O 1
ATOM 1041 N N . ASN A 1 128 ? 13.035 -12.876 -30.755 1.00 95.31 128 ASN A N 1
ATOM 1042 C CA . ASN A 1 128 ? 13.399 -12.304 -32.054 1.00 95.31 128 ASN A CA 1
ATOM 1043 C C . ASN A 1 128 ? 14.914 -12.110 -32.246 1.00 95.31 128 ASN A C 1
ATOM 1045 O O . ASN A 1 128 ? 15.323 -11.533 -33.250 1.00 95.31 128 ASN A O 1
ATOM 1049 N N . MET A 1 129 ? 15.748 -12.548 -31.294 1.00 92.50 129 MET A N 1
ATOM 1050 C CA . MET A 1 129 ? 17.209 -12.388 -31.329 1.00 92.50 129 MET A CA 1
ATOM 1051 C C . MET A 1 129 ? 17.668 -10.928 -31.524 1.00 92.50 129 MET A C 1
ATOM 1053 O O . MET A 1 129 ? 18.705 -10.660 -32.128 1.00 92.50 129 MET A O 1
ATOM 1057 N N . ILE A 1 130 ? 16.912 -9.958 -30.996 1.00 91.38 130 ILE A N 1
ATOM 1058 C CA . ILE A 1 130 ? 17.250 -8.534 -31.094 1.00 91.38 130 ILE A CA 1
ATOM 1059 C C . ILE A 1 130 ? 18.311 -8.204 -30.035 1.00 91.38 130 ILE A C 1
ATOM 1061 O O . ILE A 1 130 ? 18.091 -8.319 -28.826 1.00 91.38 130 ILE A O 1
ATOM 1065 N N . GLU A 1 131 ? 19.495 -7.772 -30.474 1.00 80.69 131 GLU A N 1
ATOM 1066 C CA . GLU A 1 131 ? 20.617 -7.504 -29.567 1.00 80.69 131 GLU A CA 1
ATOM 1067 C C . GLU A 1 131 ? 20.384 -6.306 -28.635 1.00 80.69 131 GLU A C 1
ATOM 1069 O O . GLU A 1 131 ? 20.890 -6.313 -27.512 1.00 80.69 131 GLU A O 1
ATOM 1074 N N . LYS A 1 132 ? 19.584 -5.311 -29.033 1.00 81.38 132 LYS A N 1
ATOM 1075 C CA . LYS A 1 132 ? 19.310 -4.123 -28.212 1.00 81.38 132 LYS A CA 1
ATOM 1076 C C . LYS A 1 132 ? 18.057 -4.320 -27.357 1.00 81.38 132 LYS A C 1
ATOM 1078 O O . LYS A 1 132 ? 16.936 -4.177 -27.834 1.00 81.38 132 LYS A O 1
ATOM 1083 N N . GLY A 1 133 ? 18.257 -4.637 -26.079 1.00 74.06 133 GLY A N 1
ATOM 1084 C CA . GLY A 1 133 ? 17.178 -4.665 -25.091 1.00 74.06 133 GLY A CA 1
ATOM 1085 C C . GLY A 1 133 ? 16.642 -3.260 -24.794 1.00 74.06 133 GLY A C 1
ATOM 1086 O O . GLY A 1 133 ? 17.390 -2.284 -24.779 1.00 74.06 133 GLY A O 1
ATOM 1087 N N . ASN A 1 134 ? 15.344 -3.153 -24.509 1.00 78.31 134 ASN A N 1
ATOM 1088 C CA . ASN A 1 134 ? 14.710 -1.896 -24.113 1.00 78.31 134 ASN A CA 1
ATOM 1089 C C . ASN A 1 134 ? 14.888 -1.640 -22.602 1.00 78.31 134 ASN A C 1
ATOM 1091 O O . ASN A 1 134 ? 13.996 -1.912 -21.797 1.00 78.31 134 ASN A O 1
ATOM 1095 N N . ILE A 1 135 ? 16.085 -1.192 -22.216 1.00 82.56 135 ILE A N 1
ATOM 1096 C CA . ILE A 1 135 ? 16.469 -0.970 -20.808 1.00 82.56 135 ILE A CA 1
ATOM 1097 C C . ILE A 1 135 ? 15.698 0.218 -20.207 1.00 82.56 135 ILE A C 1
ATOM 1099 O O . ILE A 1 135 ? 15.331 0.191 -19.035 1.00 82.56 135 ILE A O 1
ATOM 1103 N N . SER A 1 136 ? 15.376 1.226 -21.026 1.00 82.31 136 SER A N 1
ATOM 1104 C CA . SER A 1 136 ? 14.753 2.479 -20.580 1.00 82.31 136 SER A CA 1
ATOM 1105 C C . SER A 1 136 ? 13.414 2.268 -19.857 1.00 82.31 136 SER A C 1
ATOM 1107 O O . SER A 1 136 ? 13.220 2.803 -18.766 1.00 82.31 136 SER A O 1
ATOM 1109 N N . PHE A 1 137 ? 12.525 1.422 -20.395 1.00 80.06 137 PHE A N 1
ATOM 1110 C CA . PHE A 1 137 ? 11.227 1.143 -19.760 1.00 80.06 137 PHE A CA 1
ATOM 1111 C C . PHE A 1 137 ? 11.367 0.473 -18.390 1.00 80.06 137 PHE A C 1
ATOM 1113 O O . PHE A 1 137 ? 10.641 0.807 -17.454 1.00 80.06 137 PHE A O 1
ATOM 1120 N N . PHE A 1 138 ? 12.321 -0.449 -18.249 1.00 82.38 138 PHE A N 1
ATOM 1121 C CA . PHE A 1 138 ? 12.583 -1.111 -16.975 1.00 82.38 138 PHE A CA 1
ATOM 1122 C C . PHE A 1 138 ? 13.187 -0.149 -15.950 1.00 82.38 138 PHE A C 1
ATOM 1124 O O . PHE A 1 138 ? 12.740 -0.132 -14.804 1.00 82.38 138 PHE A O 1
ATOM 1131 N N . SER A 1 139 ? 14.126 0.706 -16.359 1.00 81.75 139 SER A N 1
ATOM 1132 C CA . SER A 1 139 ? 14.671 1.757 -15.494 1.00 81.75 139 SER A CA 1
ATOM 1133 C C . SER A 1 139 ? 13.583 2.720 -15.009 1.00 81.75 139 SER A C 1
ATOM 1135 O O . SER A 1 139 ? 13.546 3.048 -13.825 1.00 81.75 139 SER A O 1
ATOM 1137 N N . PHE A 1 140 ? 12.647 3.113 -15.880 1.00 85.12 140 PHE A N 1
ATOM 1138 C CA . PHE A 1 140 ? 11.507 3.941 -15.482 1.00 85.12 140 PHE A CA 1
ATOM 1139 C C . PHE A 1 140 ? 10.568 3.212 -14.509 1.00 85.12 140 PHE A C 1
ATOM 1141 O O . PHE A 1 140 ? 10.110 3.798 -13.529 1.00 85.12 140 PHE A O 1
ATOM 1148 N N . SER A 1 141 ? 10.335 1.911 -14.711 1.00 89.81 141 SER A N 1
ATOM 1149 C CA . SER A 1 141 ? 9.510 1.112 -13.794 1.00 89.81 141 SER A CA 1
ATOM 1150 C C . SER A 1 141 ? 10.078 1.063 -12.370 1.00 89.81 141 SER A C 1
ATOM 1152 O O . SER A 1 141 ? 9.314 1.104 -11.409 1.00 89.81 141 SER A O 1
ATOM 1154 N N . VAL A 1 142 ? 11.409 1.064 -12.219 1.00 84.94 142 VAL A N 1
ATOM 1155 C CA . VAL A 1 142 ? 12.072 1.100 -10.907 1.00 84.94 142 VAL A CA 1
ATOM 1156 C C . VAL A 1 142 ? 11.756 2.402 -10.168 1.00 84.94 142 VAL A C 1
ATOM 1158 O O . VAL A 1 142 ? 11.461 2.360 -8.976 1.00 84.94 142 VAL A O 1
ATOM 1161 N N . LEU A 1 143 ? 11.736 3.545 -10.861 1.00 84.62 143 LEU A N 1
ATOM 1162 C CA . LEU A 1 143 ? 11.348 4.827 -10.260 1.00 84.62 143 LEU A CA 1
ATOM 1163 C C . LEU A 1 143 ? 9.907 4.783 -9.728 1.00 84.62 143 LEU A C 1
ATOM 1165 O O . LEU A 1 143 ? 9.655 5.185 -8.592 1.00 84.62 143 LEU A O 1
ATOM 1169 N N . VAL A 1 144 ? 8.975 4.242 -10.519 1.00 84.19 144 VAL A N 1
ATOM 1170 C CA . VAL A 1 144 ? 7.567 4.091 -10.112 1.00 84.19 144 VAL A CA 1
ATOM 1171 C C . VAL A 1 144 ? 7.432 3.126 -8.931 1.00 84.19 144 VAL A C 1
ATOM 1173 O O . VAL A 1 144 ? 6.663 3.395 -8.012 1.00 84.19 144 VAL A O 1
ATOM 1176 N N . ILE A 1 145 ? 8.228 2.052 -8.893 1.00 89.50 145 ILE A N 1
ATOM 1177 C CA . ILE A 1 145 ? 8.304 1.130 -7.751 1.00 89.50 145 ILE A CA 1
ATOM 1178 C C . ILE A 1 145 ? 8.770 1.847 -6.480 1.00 89.50 145 ILE A C 1
ATOM 1180 O O . ILE A 1 145 ? 8.163 1.660 -5.426 1.00 89.50 145 ILE A O 1
ATOM 1184 N N . PHE A 1 146 ? 9.810 2.683 -6.549 1.00 84.06 146 PHE A N 1
ATOM 1185 C CA . PHE A 1 146 ? 10.263 3.459 -5.389 1.00 84.06 146 PHE A CA 1
ATOM 1186 C C . PHE A 1 146 ? 9.213 4.470 -4.925 1.00 84.06 146 PHE A C 1
ATOM 1188 O O . PHE A 1 146 ? 8.998 4.628 -3.724 1.00 84.06 146 PHE A O 1
ATOM 1195 N N . LEU A 1 147 ? 8.512 5.116 -5.856 1.00 81.69 147 LEU A N 1
ATOM 1196 C CA . LEU A 1 147 ? 7.422 6.024 -5.515 1.00 81.69 147 LEU A CA 1
ATOM 1197 C C . LEU A 1 147 ? 6.269 5.277 -4.820 1.00 81.69 147 LEU A C 1
ATOM 1199 O O . LEU A 1 147 ? 5.818 5.683 -3.750 1.00 81.69 147 LEU A O 1
ATOM 1203 N N . HIS A 1 148 ? 5.851 4.135 -5.368 1.00 89.69 148 HIS A N 1
ATOM 1204 C CA . HIS A 1 148 ? 4.839 3.274 -4.756 1.00 89.69 148 HIS A CA 1
ATOM 1205 C C . HIS A 1 148 ? 5.286 2.743 -3.382 1.00 89.69 148 HIS A C 1
ATOM 1207 O O . HIS A 1 148 ? 4.506 2.705 -2.432 1.00 89.69 148 HIS A O 1
ATOM 1213 N N . PHE A 1 149 ? 6.568 2.393 -3.225 1.00 86.12 149 PHE A N 1
ATOM 1214 C CA . PHE A 1 149 ? 7.154 1.982 -1.946 1.00 86.12 149 PHE A CA 1
ATOM 1215 C C . PHE A 1 149 ? 6.934 3.042 -0.862 1.00 86.12 149 PHE A C 1
ATOM 1217 O O . PHE A 1 149 ? 6.581 2.682 0.262 1.00 86.12 149 PHE A O 1
ATOM 1224 N N . LEU A 1 150 ? 7.140 4.323 -1.186 1.00 81.31 150 LEU A N 1
ATOM 1225 C CA . LEU A 1 150 ? 6.918 5.434 -0.257 1.00 81.31 150 LEU A CA 1
ATOM 1226 C C . LEU A 1 150 ? 5.438 5.571 0.111 1.00 81.31 150 LEU A C 1
ATOM 1228 O O . LEU A 1 150 ? 5.114 5.791 1.279 1.00 81.31 150 LEU A O 1
ATOM 1232 N N . PHE A 1 151 ? 4.539 5.379 -0.855 1.00 84.56 151 PHE A N 1
ATOM 1233 C CA . PHE A 1 151 ? 3.100 5.413 -0.606 1.00 84.56 151 PHE A CA 1
ATOM 1234 C C . PHE A 1 151 ? 2.613 4.302 0.316 1.00 84.56 151 PHE A C 1
ATOM 1236 O O . PHE A 1 151 ? 1.766 4.567 1.169 1.00 84.56 151 PHE A O 1
ATOM 1243 N N . GLU A 1 152 ? 3.177 3.103 0.212 1.00 89.06 152 GLU A N 1
ATOM 1244 C CA . GLU A 1 152 ? 2.835 1.984 1.094 1.00 89.06 152 GLU A CA 1
ATOM 1245 C C . GLU A 1 152 ? 3.308 2.191 2.540 1.00 89.06 152 GLU A C 1
ATOM 1247 O O . GLU A 1 152 ? 2.689 1.716 3.496 1.00 89.06 152 GLU A O 1
ATOM 1252 N N . LEU A 1 153 ? 4.372 2.973 2.743 1.00 84.94 153 LEU A N 1
ATOM 1253 C CA . LEU A 1 153 ? 4.844 3.304 4.087 1.00 84.94 153 LEU A CA 1
ATOM 1254 C C . LEU A 1 153 ? 3.927 4.282 4.843 1.00 84.94 153 LEU A C 1
ATOM 1256 O O . LEU A 1 153 ? 4.083 4.431 6.060 1.00 84.94 153 LEU A O 1
ATOM 1260 N N . ARG A 1 154 ? 2.919 4.878 4.184 1.00 84.50 154 ARG A N 1
ATOM 1261 C CA . ARG A 1 154 ? 1.909 5.753 4.818 1.00 84.50 154 ARG A CA 1
ATOM 1262 C C . ARG A 1 154 ? 1.085 5.056 5.906 1.00 84.50 154 ARG A C 1
ATOM 1264 O O . ARG A 1 154 ? 0.411 5.721 6.681 1.00 84.50 154 ARG A O 1
ATOM 1271 N N . VAL A 1 155 ? 1.177 3.734 6.056 1.00 87.81 155 VAL A N 1
ATOM 1272 C CA . VAL A 1 155 ? 0.569 3.021 7.195 1.00 87.81 155 VAL A CA 1
ATOM 1273 C C . VAL A 1 155 ? 1.159 3.446 8.548 1.00 87.81 155 VAL A C 1
ATOM 1275 O O . VAL A 1 155 ? 0.469 3.400 9.576 1.00 87.81 155 VAL A O 1
ATOM 1278 N N . LYS A 1 156 ? 2.429 3.871 8.589 1.00 84.62 156 LYS A N 1
ATOM 1279 C CA . LYS A 1 156 ? 3.062 4.390 9.809 1.00 84.62 156 LYS A CA 1
ATOM 1280 C C . LYS A 1 156 ? 2.778 5.884 9.930 1.00 84.62 156 LYS A C 1
ATOM 1282 O O . LYS A 1 156 ? 3.121 6.641 9.031 1.00 84.62 156 LYS A O 1
ATOM 1287 N N . LYS A 1 157 ? 2.230 6.315 11.072 1.00 80.50 157 LYS A N 1
ATOM 1288 C CA . LYS A 1 157 ? 1.823 7.710 11.318 1.00 80.50 157 LYS A CA 1
ATOM 1289 C C . LYS A 1 157 ? 2.929 8.724 10.987 1.00 80.50 157 LYS A C 1
ATOM 1291 O O . LYS A 1 157 ? 2.694 9.661 10.234 1.00 80.50 157 LYS A O 1
ATOM 1296 N N . ASN A 1 158 ? 4.151 8.480 11.467 1.00 77.62 158 ASN A N 1
ATOM 1297 C CA . ASN A 1 158 ? 5.292 9.377 11.243 1.00 77.62 158 ASN A CA 1
ATOM 1298 C C . ASN A 1 158 ? 5.661 9.498 9.755 1.00 77.62 158 ASN A C 1
ATOM 1300 O O . ASN A 1 158 ? 6.014 10.577 9.289 1.00 77.62 158 ASN A O 1
ATOM 1304 N N . ILE A 1 159 ? 5.551 8.402 8.998 1.00 77.56 159 ILE A N 1
ATOM 1305 C CA . ILE A 1 159 ? 5.866 8.397 7.566 1.00 77.56 159 ILE A CA 1
ATOM 1306 C C . ILE A 1 159 ? 4.703 8.983 6.760 1.00 77.56 159 ILE A C 1
ATOM 1308 O O . ILE A 1 159 ? 4.935 9.706 5.799 1.00 77.56 159 ILE A O 1
ATOM 1312 N N . CYS A 1 160 ? 3.454 8.743 7.171 1.00 80.94 160 CYS A N 1
ATOM 1313 C CA . CYS A 1 160 ? 2.277 9.361 6.564 1.00 80.94 160 CYS A CA 1
ATOM 1314 C C . CYS A 1 160 ? 2.360 10.883 6.600 1.00 80.94 160 CYS A C 1
ATOM 1316 O O . CYS A 1 160 ? 2.135 11.525 5.577 1.00 80.94 160 CYS A O 1
ATOM 1318 N N . TYR A 1 161 ? 2.750 11.442 7.746 1.00 74.12 161 TYR A N 1
ATOM 1319 C CA . TYR A 1 161 ? 3.003 12.870 7.893 1.00 74.12 161 TYR A CA 1
ATOM 1320 C C . TYR A 1 161 ? 4.036 13.363 6.873 1.00 74.12 161 TYR A C 1
ATOM 1322 O O . TYR A 1 161 ? 3.747 14.257 6.082 1.00 74.12 161 TYR A O 1
ATOM 1330 N N . PHE A 1 162 ? 5.198 12.707 6.811 1.00 73.62 162 PHE A N 1
ATOM 1331 C CA . PHE A 1 162 ? 6.267 13.059 5.875 1.00 73.62 162 PHE A CA 1
ATOM 1332 C C . PHE A 1 162 ? 5.831 12.983 4.401 1.00 73.62 162 PHE A C 1
ATOM 1334 O O . PHE A 1 162 ? 6.039 13.925 3.640 1.00 73.62 162 PHE A O 1
ATOM 1341 N N . VAL A 1 163 ? 5.172 11.894 3.995 1.00 73.19 163 VAL A N 1
ATOM 1342 C CA . VAL A 1 163 ? 4.713 11.698 2.610 1.00 73.19 163 VAL A CA 1
ATOM 1343 C C . VAL A 1 163 ? 3.598 12.676 2.247 1.00 73.19 163 VAL A C 1
ATOM 1345 O O . VAL A 1 163 ? 3.585 13.183 1.132 1.00 73.19 163 VAL A O 1
ATOM 1348 N N . THR A 1 164 ? 2.681 12.982 3.168 1.00 75.69 164 THR A N 1
ATOM 1349 C CA . THR A 1 164 ? 1.605 13.963 2.936 1.00 75.69 164 THR A CA 1
ATOM 1350 C C . THR A 1 164 ? 2.179 15.360 2.733 1.00 75.69 164 THR A C 1
ATOM 1352 O O . THR A 1 164 ? 1.724 16.084 1.854 1.00 75.69 164 THR A O 1
ATOM 1355 N N . VAL A 1 165 ? 3.217 15.718 3.490 1.00 72.94 165 VAL A N 1
ATOM 1356 C CA . VAL A 1 165 ? 3.939 16.982 3.313 1.00 72.94 165 VAL A CA 1
ATOM 1357 C C . VAL A 1 165 ? 4.630 17.017 1.952 1.00 72.94 165 VAL A C 1
ATOM 1359 O O . VAL A 1 165 ? 4.444 17.979 1.213 1.00 72.94 165 VAL A O 1
ATOM 1362 N N . ILE A 1 166 ? 5.338 15.950 1.559 1.00 70.94 166 ILE A N 1
ATOM 1363 C CA . ILE A 1 166 ? 5.938 15.858 0.218 1.00 70.94 166 ILE A CA 1
ATOM 1364 C C . ILE A 1 166 ? 4.871 15.972 -0.871 1.00 70.94 166 ILE A C 1
ATOM 1366 O O . ILE A 1 166 ? 5.078 16.701 -1.834 1.00 70.94 166 ILE A O 1
ATOM 1370 N N . LEU A 1 167 ? 3.731 15.292 -0.738 1.00 68.75 167 LEU A N 1
ATOM 1371 C CA . LEU A 1 167 ? 2.636 15.352 -1.709 1.00 68.75 167 LEU A CA 1
ATOM 1372 C C . LEU A 1 167 ? 1.998 16.740 -1.794 1.00 68.75 167 LEU A C 1
ATOM 1374 O O . LEU A 1 167 ? 1.732 17.198 -2.898 1.00 68.75 167 LEU A O 1
ATOM 1378 N N . LYS A 1 168 ? 1.776 17.425 -0.665 1.00 69.31 168 LYS A N 1
ATOM 1379 C CA . LYS A 1 168 ? 1.273 18.808 -0.661 1.00 69.31 168 LYS A CA 1
ATOM 1380 C C . LYS A 1 168 ? 2.270 19.736 -1.353 1.00 69.31 168 LYS A C 1
ATOM 1382 O O . LYS A 1 168 ? 1.875 20.492 -2.230 1.00 69.31 168 LYS A O 1
ATOM 1387 N N . ILE A 1 169 ? 3.561 19.620 -1.030 1.00 65.12 169 ILE A N 1
ATOM 1388 C CA . ILE A 1 169 ? 4.617 20.411 -1.673 1.00 65.12 169 ILE A CA 1
ATOM 1389 C C . ILE A 1 169 ? 4.652 20.109 -3.173 1.00 65.12 169 ILE A C 1
ATOM 1391 O O . ILE A 1 169 ? 4.479 21.011 -3.976 1.00 65.12 169 ILE A O 1
ATOM 1395 N N . THR A 1 170 ? 4.823 18.849 -3.573 1.00 64.19 170 THR A N 1
ATOM 1396 C CA . THR A 1 170 ? 4.932 18.439 -4.988 1.00 64.19 170 THR A CA 1
ATOM 1397 C C . THR A 1 170 ? 3.654 18.682 -5.793 1.00 64.19 170 THR A C 1
ATOM 1399 O O . THR A 1 170 ? 3.739 19.019 -6.969 1.00 64.19 170 THR A O 1
ATOM 1402 N N . GLY A 1 171 ? 2.477 18.600 -5.171 1.00 59.91 171 GLY A N 1
ATOM 1403 C CA . GLY A 1 171 ? 1.200 18.983 -5.773 1.00 59.91 171 GLY A CA 1
ATOM 1404 C C . GLY A 1 171 ? 1.128 20.474 -6.109 1.00 59.91 171 GLY A C 1
ATOM 1405 O O . GLY A 1 171 ? 0.576 20.830 -7.146 1.00 59.91 171 GLY A O 1
ATOM 1406 N N . ILE A 1 172 ? 1.768 21.335 -5.307 1.00 55.00 172 ILE A N 1
ATOM 1407 C CA . ILE A 1 172 ? 1.933 22.766 -5.619 1.00 55.00 172 ILE A CA 1
ATOM 1408 C C . ILE A 1 172 ? 2.866 22.955 -6.836 1.00 55.00 172 ILE A C 1
ATOM 1410 O O . ILE A 1 172 ? 2.641 23.848 -7.652 1.00 55.00 172 ILE A O 1
ATOM 1414 N N . TRP A 1 173 ? 3.855 22.073 -7.037 1.00 46.16 173 TRP A N 1
ATOM 1415 C CA . TRP A 1 173 ? 4.761 22.109 -8.200 1.00 46.16 173 TRP A CA 1
ATOM 1416 C C . TRP A 1 173 ? 4.120 21.647 -9.516 1.00 46.16 173 TRP A C 1
ATOM 1418 O O . TRP A 1 173 ? 4.592 22.037 -10.583 1.00 46.16 173 TRP A O 1
ATOM 1428 N N . GLY A 1 174 ? 3.018 20.889 -9.473 1.00 47.56 174 GLY A N 1
ATOM 1429 C CA . GLY A 1 174 ? 2.249 20.514 -10.669 1.00 47.56 174 GLY A CA 1
ATOM 1430 C C . GLY A 1 174 ? 1.682 21.713 -11.443 1.00 47.56 174 GLY A C 1
ATOM 1431 O O . GLY A 1 174 ? 1.391 21.587 -12.627 1.00 47.56 174 GLY A O 1
ATOM 1432 N N . SER A 1 175 ? 1.592 22.886 -10.804 1.00 47.53 175 SER A N 1
ATOM 1433 C CA . SER A 1 175 ? 1.162 24.143 -11.430 1.00 47.53 175 SER A CA 1
ATOM 1434 C C . SER A 1 175 ? 2.305 24.953 -12.066 1.00 47.53 175 SER A C 1
ATOM 1436 O O . SER A 1 175 ? 2.034 25.952 -12.724 1.00 47.53 175 SER A O 1
ATOM 1438 N N . PHE A 1 176 ? 3.572 24.564 -11.878 1.00 47.41 176 PHE A N 1
ATOM 1439 C CA . PHE A 1 176 ? 4.741 25.317 -12.369 1.00 47.41 176 PHE A CA 1
ATOM 1440 C C . PHE A 1 176 ? 5.288 24.817 -13.719 1.00 47.41 176 PHE A C 1
ATOM 1442 O O . PHE A 1 176 ? 6.192 25.431 -14.282 1.00 47.41 176 PHE A O 1
ATOM 1449 N N . GLY A 1 177 ? 4.737 23.723 -14.257 1.00 44.78 177 GLY A N 1
ATOM 1450 C CA . GLY A 1 177 ? 5.217 23.072 -15.483 1.00 44.78 177 GLY A CA 1
ATOM 1451 C C . GLY A 1 177 ? 4.958 23.823 -16.796 1.00 44.78 177 GLY A C 1
ATOM 1452 O O . GLY A 1 177 ? 5.480 23.405 -17.822 1.00 44.78 177 GLY A O 1
ATOM 1453 N N . GLU A 1 178 ? 4.201 24.923 -16.785 1.00 50.03 178 GLU A N 1
ATOM 1454 C CA . GLU A 1 178 ? 3.892 25.715 -17.991 1.00 50.03 178 GLU A CA 1
ATOM 1455 C C . GLU A 1 178 ? 4.848 26.904 -18.224 1.00 50.03 178 GLU A C 1
ATOM 1457 O O . GLU A 1 178 ? 4.705 27.620 -19.210 1.00 50.03 178 GLU A O 1
ATOM 1462 N N . ALA A 1 179 ? 5.832 27.141 -17.346 1.00 50.19 179 ALA A N 1
ATOM 1463 C CA . ALA A 1 179 ? 6.587 28.402 -17.334 1.00 50.19 179 ALA A CA 1
ATOM 1464 C C . ALA A 1 179 ? 7.996 28.369 -17.965 1.00 50.19 179 ALA A C 1
ATOM 1466 O O . ALA A 1 179 ? 8.683 29.390 -17.939 1.00 50.19 179 ALA A O 1
ATOM 1467 N N . LEU A 1 180 ? 8.469 27.244 -18.511 1.00 47.78 180 LEU A N 1
ATOM 1468 C CA . LEU A 1 180 ? 9.838 27.145 -19.037 1.00 47.78 180 LEU A CA 1
ATOM 1469 C C . LEU A 1 180 ? 9.879 26.498 -20.421 1.00 47.78 180 LEU A C 1
ATOM 1471 O O . LEU A 1 180 ? 10.255 25.339 -20.568 1.00 47.78 180 LEU A O 1
ATOM 1475 N N . ASP A 1 181 ? 9.552 27.305 -21.426 1.00 50.06 181 ASP A N 1
ATOM 1476 C CA . ASP A 1 181 ? 9.948 27.071 -22.812 1.00 50.06 181 ASP A CA 1
ATOM 1477 C C . ASP A 1 181 ? 10.602 28.355 -23.342 1.00 50.06 181 ASP A C 1
ATOM 1479 O O . ASP A 1 181 ? 9.924 29.323 -23.684 1.00 50.06 181 ASP A O 1
ATOM 1483 N N . LEU A 1 182 ? 11.937 28.426 -23.295 1.00 51.84 182 LEU A N 1
ATOM 1484 C CA . LEU A 1 182 ? 12.702 29.555 -23.834 1.00 51.84 182 LEU A CA 1
ATOM 1485 C C . LEU A 1 182 ? 13.946 29.046 -24.567 1.00 51.84 182 LEU A C 1
ATOM 1487 O O . LEU A 1 182 ? 15.025 28.862 -24.001 1.00 51.84 182 LEU A O 1
ATOM 1491 N N . GLU A 1 183 ? 13.759 28.839 -25.867 1.00 49.59 183 GLU A N 1
ATOM 1492 C CA . GLU A 1 183 ? 14.799 28.717 -26.884 1.00 49.59 183 GLU A CA 1
ATOM 1493 C C . GLU A 1 183 ? 15.471 30.085 -27.115 1.00 49.59 183 GLU A C 1
ATOM 1495 O O . GLU A 1 183 ? 14.810 31.067 -27.446 1.00 49.59 183 GLU A O 1
ATOM 1500 N N . GLY A 1 184 ? 16.800 30.158 -26.966 1.00 58.09 184 GLY A N 1
ATOM 1501 C CA . GLY A 1 184 ? 17.587 31.342 -27.344 1.00 58.09 184 GLY A CA 1
ATOM 1502 C C . GLY A 1 184 ? 18.685 31.710 -26.347 1.00 58.09 184 GLY A C 1
ATOM 1503 O O . GLY A 1 184 ? 18.558 32.651 -25.567 1.00 58.09 184 GLY A O 1
ATOM 1504 N N . ARG A 1 185 ? 19.800 30.972 -26.380 1.00 54.47 185 ARG A N 1
ATOM 1505 C CA . ARG A 1 185 ? 20.933 31.128 -25.455 1.00 54.47 185 ARG A CA 1
ATOM 1506 C C . ARG A 1 185 ? 21.755 32.390 -25.758 1.00 54.47 185 ARG A C 1
ATOM 1508 O O . ARG A 1 185 ? 22.532 32.410 -26.709 1.00 54.47 185 ARG A O 1
ATOM 1515 N N . SER A 1 186 ? 21.626 33.419 -24.920 1.00 73.25 186 SER A N 1
ATOM 1516 C CA . SER A 1 186 ? 22.522 34.586 -24.880 1.00 73.25 186 SER A CA 1
ATOM 1517 C C . SER A 1 186 ? 23.298 34.621 -23.556 1.00 73.25 186 SER A C 1
ATOM 1519 O O . SER A 1 186 ? 22.831 34.115 -22.546 1.00 73.25 186 SER A O 1
ATOM 1521 N N . TRP A 1 187 ? 24.484 35.228 -23.511 1.00 56.59 187 TRP A N 1
ATOM 1522 C CA . TRP A 1 187 ? 25.271 35.325 -22.267 1.00 56.59 187 TRP A CA 1
ATOM 1523 C C . TRP A 1 187 ? 24.561 36.150 -21.170 1.00 56.59 187 TRP A C 1
ATOM 1525 O O . TRP A 1 187 ? 24.751 35.906 -19.980 1.00 56.59 187 TRP A O 1
ATOM 1535 N N . GLY A 1 188 ? 23.693 37.090 -21.567 1.00 63.88 188 GLY A N 1
ATOM 1536 C CA . GLY A 1 188 ? 22.791 37.794 -20.652 1.00 63.88 188 GLY A CA 1
ATOM 1537 C C . GLY A 1 188 ? 21.734 36.868 -20.043 1.00 63.88 188 GLY A C 1
ATOM 1538 O O . GLY A 1 188 ? 21.378 37.041 -18.881 1.00 63.88 188 GLY A O 1
ATOM 1539 N N . PHE A 1 189 ? 21.299 35.840 -20.781 1.00 54.19 189 PHE A N 1
ATOM 1540 C CA . PHE A 1 189 ? 20.425 34.792 -20.259 1.00 54.19 189 PHE A CA 1
ATOM 1541 C C . PHE A 1 189 ? 21.126 33.994 -19.162 1.00 54.19 189 PHE A C 1
ATOM 1543 O O . PHE A 1 189 ? 20.537 33.840 -18.106 1.00 54.19 189 PHE A O 1
ATOM 1550 N N . ASP A 1 190 ? 22.386 33.581 -19.338 1.00 58.41 190 ASP A N 1
ATOM 1551 C CA . ASP A 1 190 ? 23.118 32.826 -18.306 1.00 58.41 190 ASP A CA 1
ATOM 1552 C C . ASP A 1 190 ? 23.282 33.634 -17.001 1.00 58.41 190 ASP A C 1
ATOM 1554 O O . ASP A 1 190 ? 23.104 33.091 -15.911 1.00 58.41 190 ASP A O 1
ATOM 1558 N N . LEU A 1 191 ? 23.540 34.947 -17.086 1.00 65.12 191 LEU A N 1
ATOM 1559 C CA . LEU A 1 191 ? 23.653 35.817 -15.907 1.00 65.12 191 LEU A CA 1
ATOM 1560 C C . LEU A 1 191 ? 22.297 36.022 -15.209 1.00 65.12 191 LEU A C 1
ATOM 1562 O O . LEU A 1 191 ? 22.217 35.941 -13.982 1.00 65.12 191 LEU A O 1
ATOM 1566 N N . VAL A 1 192 ? 21.222 36.214 -15.980 1.00 59.75 192 VAL A N 1
ATOM 1567 C CA . VAL A 1 192 ? 19.849 36.275 -15.453 1.00 59.75 192 VAL A CA 1
ATOM 1568 C C . VAL A 1 192 ? 19.417 34.924 -14.885 1.00 59.75 192 VAL A C 1
ATOM 1570 O O . VAL A 1 192 ? 18.734 34.909 -13.872 1.00 59.75 192 VAL A O 1
ATOM 1573 N N . MET A 1 193 ? 19.858 33.798 -15.450 1.00 54.53 193 MET A N 1
ATOM 1574 C CA . MET A 1 193 ? 19.568 32.451 -14.953 1.00 54.53 193 MET A CA 1
ATOM 1575 C C . MET A 1 193 ? 20.311 32.168 -13.650 1.00 54.53 193 MET A C 1
ATOM 1577 O O . MET A 1 193 ? 19.716 31.627 -12.732 1.00 54.53 193 MET A O 1
ATOM 1581 N N . VAL A 1 194 ? 21.573 32.585 -13.509 1.00 57.66 194 VAL A N 1
ATOM 1582 C CA . VAL A 1 194 ? 22.310 32.475 -12.238 1.00 57.66 194 VAL A CA 1
ATOM 1583 C C . VAL A 1 194 ? 21.676 33.361 -11.168 1.00 57.66 194 VAL A C 1
ATOM 1585 O O . VAL A 1 194 ? 21.454 32.899 -10.052 1.00 57.66 194 VAL A O 1
ATOM 1588 N N . PHE A 1 195 ? 21.318 34.605 -11.501 1.00 59.88 195 PHE A N 1
ATOM 1589 C CA . PHE A 1 195 ? 20.609 35.486 -10.573 1.00 59.88 195 PHE A CA 1
ATOM 1590 C C . PHE A 1 195 ? 19.222 34.932 -10.219 1.00 59.88 195 PHE A C 1
ATOM 1592 O O . PHE A 1 195 ? 18.864 34.901 -9.049 1.00 59.88 195 PHE A O 1
ATOM 1599 N N . TYR A 1 196 ? 18.478 34.405 -11.192 1.00 63.25 196 TYR A N 1
ATOM 1600 C CA . TYR A 1 196 ? 17.194 33.738 -10.992 1.00 63.25 196 TYR A CA 1
ATOM 1601 C C . TYR A 1 196 ? 17.342 32.477 -10.146 1.00 63.25 196 TYR A C 1
ATOM 1603 O O . TYR A 1 196 ? 16.565 32.296 -9.228 1.00 63.25 196 TYR A O 1
ATOM 1611 N N . VAL A 1 197 ? 18.352 31.636 -10.366 1.00 56.38 197 VAL A N 1
ATOM 1612 C CA . VAL A 1 197 ? 18.607 30.445 -9.547 1.00 56.38 197 VAL A CA 1
ATOM 1613 C C . VAL A 1 197 ? 19.020 30.848 -8.141 1.00 56.38 197 VAL A C 1
ATOM 1615 O O . VAL A 1 197 ? 18.555 30.216 -7.208 1.00 56.38 197 VAL A O 1
ATOM 1618 N N . ILE A 1 198 ? 19.821 31.896 -7.935 1.00 54.38 198 ILE A N 1
ATOM 1619 C CA . ILE A 1 198 ? 20.209 32.361 -6.591 1.00 54.38 198 ILE A CA 1
ATOM 1620 C C . ILE A 1 198 ? 19.017 33.000 -5.872 1.00 54.38 198 ILE A C 1
ATOM 1622 O O . ILE A 1 198 ? 18.765 32.691 -4.715 1.00 54.38 198 ILE A O 1
ATOM 1626 N N . VAL A 1 199 ? 18.243 33.848 -6.545 1.00 53.09 199 VAL A N 1
ATOM 1627 C CA . VAL A 1 199 ? 17.069 34.511 -5.967 1.00 53.09 199 VAL A CA 1
ATOM 1628 C C . VAL A 1 199 ? 15.931 33.513 -5.766 1.00 53.09 199 VAL A C 1
ATOM 1630 O O . VAL A 1 199 ? 15.361 33.477 -4.686 1.00 53.09 199 VAL A O 1
ATOM 1633 N N . MET A 1 200 ? 15.637 32.632 -6.723 1.00 57.94 200 MET A N 1
ATOM 1634 C CA . MET A 1 200 ? 14.658 31.555 -6.550 1.00 57.94 200 MET A CA 1
ATOM 1635 C C . MET A 1 200 ? 15.137 30.507 -5.559 1.00 57.94 200 MET A C 1
ATOM 1637 O O . MET A 1 200 ? 14.318 30.036 -4.791 1.00 57.94 200 MET A O 1
ATOM 1641 N N . SER A 1 201 ? 16.415 30.138 -5.504 1.00 61.28 201 SER A N 1
ATOM 1642 C CA . SER A 1 201 ? 16.873 29.206 -4.467 1.00 61.28 201 SER A CA 1
ATOM 1643 C C . SER A 1 201 ? 16.835 29.869 -3.099 1.00 61.28 201 SER A C 1
ATOM 1645 O O . SER A 1 201 ? 16.273 29.285 -2.198 1.00 61.28 201 SER A O 1
ATOM 1647 N N . LEU A 1 202 ? 17.306 31.099 -2.906 1.00 56.22 202 LEU A N 1
ATOM 1648 C CA . LEU A 1 202 ? 17.276 31.737 -1.584 1.00 56.22 202 LEU A CA 1
ATOM 1649 C C . LEU A 1 202 ? 15.861 32.137 -1.156 1.00 56.22 202 LEU A C 1
ATOM 1651 O O . LEU A 1 202 ? 15.449 31.836 -0.039 1.00 56.22 202 LEU A O 1
ATOM 1655 N N . ILE A 1 203 ? 15.093 32.789 -2.029 1.00 59.47 203 ILE A N 1
ATOM 1656 C CA . ILE A 1 203 ? 13.732 33.234 -1.716 1.00 59.47 203 ILE A CA 1
ATOM 1657 C C . ILE A 1 203 ? 12.771 32.052 -1.752 1.00 59.47 203 ILE A C 1
ATOM 1659 O O . ILE A 1 203 ? 12.041 31.870 -0.785 1.00 59.47 203 ILE A O 1
ATOM 1663 N N . SER A 1 204 ? 12.791 31.200 -2.783 1.00 53.56 204 SER A N 1
ATOM 1664 C CA . SER A 1 204 ? 11.882 30.046 -2.814 1.00 53.56 204 SER A CA 1
ATOM 1665 C C . SER A 1 204 ? 12.282 28.968 -1.825 1.00 53.56 204 SER A C 1
ATOM 1667 O O . SER A 1 204 ? 11.373 28.314 -1.360 1.00 53.56 204 SER A O 1
ATOM 1669 N N . LEU A 1 205 ? 13.549 28.778 -1.427 1.00 58.75 205 LEU A N 1
ATOM 1670 C CA . LEU A 1 205 ? 13.867 27.847 -0.331 1.00 58.75 205 LEU A CA 1
ATOM 1671 C C . LEU A 1 205 ? 13.424 28.416 1.018 1.00 58.75 205 LEU A C 1
ATOM 1673 O O . LEU A 1 205 ? 12.874 27.671 1.813 1.00 58.75 205 LEU A O 1
ATOM 1677 N N . ASN A 1 206 ? 13.584 29.718 1.277 1.00 62.59 206 ASN A N 1
ATOM 1678 C CA . ASN A 1 206 ? 13.097 30.327 2.521 1.00 62.59 206 ASN A CA 1
ATOM 1679 C C . ASN A 1 206 ? 11.561 30.376 2.579 1.00 62.59 206 ASN A C 1
ATOM 1681 O O . ASN A 1 206 ? 10.977 30.056 3.613 1.00 62.59 206 ASN A O 1
ATOM 1685 N N . ILE A 1 207 ? 10.898 30.700 1.465 1.00 66.31 207 ILE A N 1
ATOM 1686 C CA . ILE A 1 207 ? 9.441 30.601 1.322 1.00 66.31 207 ILE A CA 1
ATOM 1687 C C . ILE A 1 207 ? 9.004 29.136 1.385 1.00 66.31 207 ILE A C 1
ATOM 1689 O O . ILE A 1 207 ? 8.020 28.849 2.046 1.00 66.31 207 ILE A O 1
ATOM 1693 N N . LEU A 1 208 ? 9.736 28.192 0.787 1.00 60.34 208 LEU A N 1
ATOM 1694 C CA . LEU A 1 208 ? 9.456 26.758 0.887 1.00 60.34 208 LEU A CA 1
ATOM 1695 C C . LEU A 1 208 ? 9.618 26.284 2.323 1.00 60.34 208 LEU A C 1
ATOM 1697 O O . LEU A 1 208 ? 8.780 25.530 2.769 1.00 60.34 208 LEU A O 1
ATOM 1701 N N . ILE A 1 209 ? 10.620 26.740 3.074 1.00 69.81 209 ILE A N 1
ATOM 1702 C CA . ILE A 1 209 ? 10.775 26.422 4.498 1.00 69.81 209 ILE A CA 1
ATOM 1703 C C . ILE A 1 209 ? 9.608 27.013 5.294 1.00 69.81 209 ILE A C 1
ATOM 1705 O O . ILE A 1 209 ? 9.050 26.317 6.135 1.00 69.81 209 ILE A O 1
ATOM 1709 N N . ALA A 1 210 ? 9.193 28.253 5.020 1.00 68.00 210 ALA A N 1
ATOM 1710 C CA . ALA A 1 210 ? 8.042 28.875 5.675 1.00 68.00 210 ALA A CA 1
ATOM 1711 C C . ALA A 1 210 ? 6.721 28.155 5.341 1.00 68.00 210 ALA A C 1
ATOM 1713 O O . ALA A 1 210 ? 5.965 27.827 6.251 1.00 68.00 210 ALA A O 1
ATOM 1714 N N . LEU A 1 211 ? 6.487 27.825 4.067 1.00 56.72 211 LEU A N 1
ATOM 1715 C CA . LEU A 1 211 ? 5.350 27.038 3.577 1.00 56.72 211 LEU A CA 1
ATOM 1716 C C . LEU A 1 211 ? 5.413 25.584 4.042 1.00 56.72 211 LEU A C 1
ATOM 1718 O O . LEU A 1 211 ? 4.378 24.974 4.268 1.00 56.72 211 LEU A O 1
ATOM 1722 N N . MET A 1 212 ? 6.605 25.017 4.215 1.00 65.38 212 MET A N 1
ATOM 1723 C CA . MET A 1 212 ? 6.800 23.714 4.836 1.00 65.38 212 MET A CA 1
ATOM 1724 C C . MET A 1 212 ? 6.438 23.802 6.304 1.00 65.38 212 MET A C 1
ATOM 1726 O O . MET A 1 212 ? 5.768 22.908 6.777 1.00 65.38 212 MET A O 1
ATOM 1730 N N . ASN A 1 213 ? 6.830 24.853 7.022 1.00 71.25 213 ASN A N 1
ATOM 1731 C CA . ASN A 1 213 ? 6.547 25.002 8.448 1.00 71.25 213 ASN A CA 1
ATOM 1732 C C . ASN A 1 213 ? 5.055 25.262 8.716 1.00 71.25 213 ASN A C 1
ATOM 1734 O O . ASN A 1 213 ? 4.480 24.679 9.633 1.00 71.25 213 ASN A O 1
ATOM 1738 N N . ASP A 1 214 ? 4.415 26.084 7.887 1.00 70.44 214 ASP A N 1
ATOM 1739 C CA . ASP A 1 214 ? 2.969 26.310 7.923 1.00 70.44 214 ASP A CA 1
ATOM 1740 C C . ASP A 1 214 ? 2.200 25.070 7.443 1.00 70.44 214 ASP A C 1
ATOM 1742 O O . ASP A 1 214 ? 1.331 24.544 8.137 1.00 70.44 214 ASP A O 1
ATOM 1746 N N . GLY A 1 215 ? 2.642 24.486 6.329 1.00 65.88 215 GLY A N 1
ATOM 1747 C CA . GLY A 1 215 ? 2.159 23.214 5.815 1.00 65.88 215 GLY A CA 1
ATOM 1748 C C . GLY A 1 215 ? 2.387 22.050 6.775 1.00 65.88 215 GLY A C 1
ATOM 1749 O O . GLY A 1 215 ? 1.600 21.121 6.754 1.00 65.88 215 GLY A O 1
ATOM 1750 N N . PHE A 1 216 ? 3.397 22.084 7.648 1.00 70.50 216 PHE A N 1
ATOM 1751 C CA . PHE A 1 216 ? 3.646 21.098 8.703 1.00 70.50 216 PHE A CA 1
ATOM 1752 C C . PHE A 1 216 ? 2.631 21.250 9.838 1.00 70.50 216 PHE A C 1
ATOM 1754 O O . PHE A 1 216 ? 2.115 20.244 10.327 1.00 70.50 216 PHE A O 1
ATOM 1761 N N . LYS A 1 217 ? 2.304 22.491 10.229 1.00 72.75 217 LYS A N 1
ATOM 1762 C CA . LYS A 1 217 ? 1.246 22.764 11.212 1.00 72.75 217 LYS A CA 1
ATOM 1763 C C . LYS A 1 217 ? -0.108 22.280 10.694 1.00 72.75 217 LYS A C 1
ATOM 1765 O O . LYS A 1 217 ? -0.743 21.474 11.364 1.00 72.75 217 LYS A O 1
ATOM 1770 N N . ASP A 1 218 ? -0.476 22.660 9.473 1.00 72.44 218 ASP A N 1
ATOM 1771 C CA . ASP A 1 218 ? -1.726 22.241 8.824 1.00 72.44 218 ASP A CA 1
ATOM 1772 C C . ASP A 1 218 ? -1.741 20.737 8.463 1.00 72.44 218 ASP A C 1
ATOM 1774 O O . ASP A 1 218 ? -2.752 20.032 8.566 1.00 72.44 218 ASP A O 1
ATOM 1778 N N . ALA A 1 219 ? -0.589 20.173 8.086 1.00 70.00 219 ALA A N 1
ATOM 1779 C CA . ALA A 1 219 ? -0.459 18.743 7.832 1.00 70.00 219 ALA A CA 1
ATOM 1780 C C . ALA A 1 219 ? -0.552 17.915 9.106 1.00 70.00 219 ALA A C 1
ATOM 1782 O O . ALA A 1 219 ? -0.834 16.730 8.987 1.00 70.00 219 ALA A O 1
ATOM 1783 N N . LYS A 1 220 ? -0.345 18.447 10.313 1.00 74.69 220 LYS A N 1
ATOM 1784 C CA . LYS A 1 220 ? -0.473 17.630 11.529 1.00 74.69 220 LYS A CA 1
ATOM 1785 C C . LYS A 1 220 ? -1.898 17.091 11.682 1.00 74.69 220 LYS A C 1
ATOM 1787 O O . LYS A 1 220 ? -2.079 15.883 11.877 1.00 74.69 220 LYS A O 1
ATOM 1792 N N . ASP A 1 221 ? -2.880 17.958 11.479 1.00 76.06 221 ASP A N 1
ATOM 1793 C CA . ASP A 1 221 ? -4.291 17.603 11.598 1.00 76.06 221 ASP A CA 1
ATOM 1794 C C . ASP A 1 221 ? -4.756 16.874 10.327 1.00 76.06 221 ASP A C 1
ATOM 1796 O O . ASP A 1 221 ? -5.264 15.751 10.404 1.00 76.06 221 ASP A O 1
ATOM 1800 N N . THR A 1 222 ? -4.407 17.397 9.141 1.00 77.75 222 THR A N 1
ATOM 1801 C CA . THR A 1 222 ? -4.728 16.744 7.853 1.00 77.75 222 THR A CA 1
ATOM 1802 C C . THR A 1 222 ? -4.127 15.333 7.736 1.00 77.75 222 THR A C 1
ATOM 1804 O O . THR A 1 222 ? -4.761 14.416 7.220 1.00 77.75 222 THR A O 1
ATOM 1807 N N . SER A 1 223 ? -2.891 15.121 8.200 1.00 77.25 223 SER A N 1
ATOM 1808 C CA . SER A 1 223 ? -2.208 13.821 8.093 1.00 77.25 223 SER A CA 1
ATOM 1809 C C . SER A 1 223 ? -2.794 12.783 9.031 1.00 77.25 223 SER A C 1
ATOM 1811 O O . SER A 1 223 ? -2.762 11.601 8.705 1.00 77.25 223 SER A O 1
ATOM 1813 N N . THR A 1 224 ? -3.337 13.195 10.180 1.00 83.12 224 THR A N 1
ATOM 1814 C CA . THR A 1 224 ? -4.005 12.262 11.087 1.00 83.12 224 THR A CA 1
ATOM 1815 C C . THR A 1 224 ? -5.265 11.723 10.421 1.00 83.12 224 THR A C 1
ATOM 1817 O O . THR A 1 224 ? -5.472 10.510 10.410 1.00 83.12 224 THR A O 1
ATOM 1820 N N . ALA A 1 225 ? -6.040 12.593 9.778 1.00 83.06 225 ALA A N 1
ATOM 1821 C CA . ALA A 1 225 ? -7.190 12.176 8.994 1.00 83.06 225 ALA A CA 1
ATOM 1822 C C . ALA A 1 225 ? -6.813 11.317 7.781 1.00 83.06 225 ALA A C 1
ATOM 1824 O O . ALA A 1 225 ? -7.361 10.229 7.623 1.00 83.06 225 ALA A O 1
ATOM 1825 N N . ALA A 1 226 ? -5.828 11.739 6.981 1.00 82.69 226 ALA A N 1
ATOM 1826 C CA . ALA A 1 226 ? -5.350 10.967 5.833 1.00 82.69 226 ALA A CA 1
ATOM 1827 C C . ALA A 1 226 ? -4.822 9.584 6.253 1.00 82.69 226 ALA A C 1
ATOM 1829 O O . ALA A 1 226 ? -5.041 8.582 5.575 1.00 82.69 226 ALA A O 1
ATOM 1830 N N . TRP A 1 227 ? -4.158 9.502 7.408 1.00 88.62 227 TRP A N 1
ATOM 1831 C CA . TRP A 1 227 ? -3.694 8.246 7.986 1.00 88.62 227 TRP A CA 1
ATOM 1832 C C . TRP A 1 227 ? -4.854 7.330 8.396 1.00 88.62 227 TRP A C 1
ATOM 1834 O O . TRP A 1 227 ? -4.809 6.125 8.130 1.00 88.62 227 TRP A O 1
ATOM 1844 N N . ILE A 1 228 ? -5.899 7.885 9.020 1.00 89.19 228 ILE A N 1
ATOM 1845 C CA . ILE A 1 228 ? -7.107 7.137 9.387 1.00 89.19 228 ILE A CA 1
ATOM 1846 C C . ILE A 1 228 ? -7.840 6.651 8.132 1.00 89.19 228 ILE A C 1
ATOM 1848 O O . ILE A 1 228 ? -8.178 5.472 8.056 1.00 89.19 228 ILE A O 1
ATOM 1852 N N . GLU A 1 229 ? -8.027 7.514 7.134 1.00 86.19 229 GLU A N 1
ATOM 1853 C CA . GLU A 1 229 ? -8.660 7.176 5.855 1.00 86.19 229 GLU A CA 1
ATOM 1854 C C . GLU A 1 229 ? -7.904 6.054 5.129 1.00 86.19 229 GLU A C 1
ATOM 1856 O O . GLU A 1 229 ? -8.503 5.086 4.647 1.00 86.19 229 GLU A O 1
ATOM 1861 N N . PHE A 1 230 ? -6.572 6.121 5.122 1.00 86.75 230 PHE A N 1
ATOM 1862 C CA . PHE A 1 230 ? -5.730 5.093 4.519 1.00 86.75 230 PHE A CA 1
ATOM 1863 C C . PHE A 1 230 ? -5.881 3.741 5.230 1.00 86.75 230 PHE A C 1
ATOM 1865 O O . PHE A 1 230 ? -6.037 2.702 4.587 1.00 86.75 230 PHE A O 1
ATOM 1872 N N . ARG A 1 231 ? -5.906 3.732 6.569 1.00 91.94 231 ARG A N 1
ATOM 1873 C CA . ARG A 1 231 ? -6.165 2.510 7.349 1.00 91.94 231 ARG A CA 1
ATOM 1874 C C . ARG A 1 231 ? -7.573 1.968 7.138 1.00 91.94 231 ARG A C 1
ATOM 1876 O O . ARG A 1 231 ? -7.737 0.755 7.022 1.00 91.94 231 ARG A O 1
ATOM 1883 N N . LEU A 1 232 ? -8.571 2.847 7.083 1.00 90.88 232 LEU A N 1
ATOM 1884 C CA . LEU A 1 232 ? -9.957 2.475 6.820 1.00 90.88 232 LEU A CA 1
ATOM 1885 C C . LEU A 1 232 ? -10.079 1.791 5.457 1.00 90.88 232 LEU A C 1
ATOM 1887 O O . LEU A 1 232 ? -10.717 0.749 5.369 1.00 90.88 232 LEU A O 1
ATOM 1891 N N . SER A 1 233 ? -9.398 2.313 4.436 1.00 88.38 233 SER A N 1
ATOM 1892 C CA . SER A 1 233 ? -9.365 1.718 3.094 1.00 88.38 233 SER A CA 1
ATOM 1893 C C . SER A 1 233 ? -8.821 0.284 3.116 1.00 88.38 233 SER A C 1
ATOM 1895 O O . SER A 1 233 ? -9.402 -0.615 2.511 1.00 88.38 233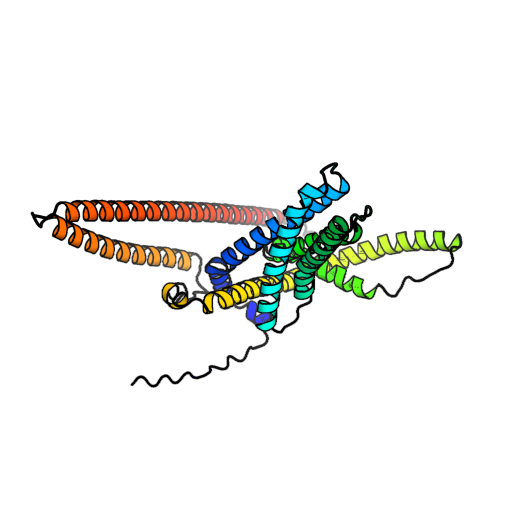 SER A O 1
ATOM 1897 N N . TYR A 1 234 ? -7.755 0.033 3.884 1.00 91.06 234 TYR A N 1
ATOM 1898 C CA . TYR A 1 234 ? -7.213 -1.317 4.080 1.00 91.06 234 TYR A CA 1
ATOM 1899 C C . TYR A 1 234 ? -8.168 -2.253 4.823 1.00 91.06 234 TYR A C 1
ATOM 1901 O O . TYR A 1 234 ? -8.289 -3.426 4.464 1.00 91.06 234 TYR A O 1
ATOM 1909 N N . ILE A 1 235 ? -8.837 -1.750 5.862 1.00 92.62 235 ILE A N 1
ATOM 1910 C CA . ILE A 1 235 ? -9.841 -2.513 6.610 1.00 92.62 235 ILE A CA 1
ATOM 1911 C C . ILE A 1 235 ? -11.015 -2.861 5.692 1.00 92.62 235 ILE A C 1
ATOM 1913 O O . ILE A 1 235 ? -11.416 -4.020 5.649 1.00 92.62 235 ILE A O 1
ATOM 1917 N N . GLU A 1 236 ? -11.526 -1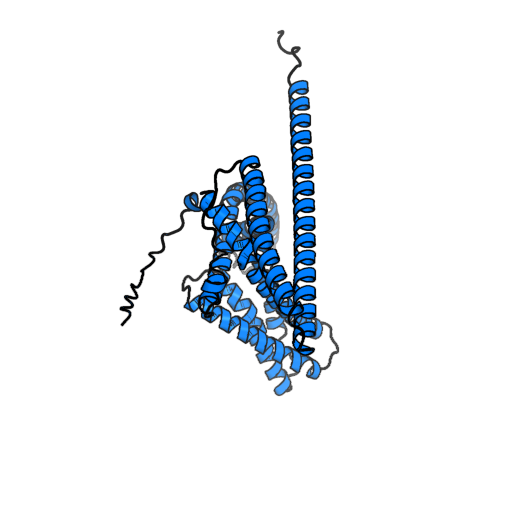.897 4.925 1.00 90.38 236 GLU A N 1
ATOM 1918 C CA . GLU A 1 236 ? -12.622 -2.105 3.977 1.00 90.38 236 GLU A CA 1
ATOM 1919 C C . GLU A 1 236 ? -12.244 -3.144 2.917 1.00 90.38 236 GLU A C 1
ATOM 1921 O O . GLU A 1 236 ? -13.023 -4.059 2.640 1.00 90.38 236 GLU A O 1
ATOM 1926 N N . GLU A 1 237 ? -11.036 -3.059 2.353 1.00 89.44 237 GLU A N 1
ATOM 1927 C CA . GLU A 1 237 ? -10.562 -4.025 1.365 1.00 89.44 237 GLU A CA 1
ATOM 1928 C C . GLU A 1 237 ? -10.493 -5.441 1.964 1.00 89.44 237 GLU A C 1
ATOM 1930 O O . GLU A 1 237 ? -11.064 -6.379 1.392 1.00 89.44 237 GLU A O 1
ATOM 1935 N N . ALA A 1 238 ? -9.895 -5.584 3.152 1.00 91.75 238 ALA A N 1
ATOM 1936 C CA . ALA A 1 238 ? -9.784 -6.857 3.863 1.00 91.75 238 ALA A CA 1
ATOM 1937 C C . ALA A 1 238 ? -11.155 -7.444 4.243 1.00 91.75 238 ALA A C 1
ATOM 1939 O O . ALA A 1 238 ? -11.411 -8.640 4.053 1.00 91.75 238 ALA A O 1
ATOM 1940 N N . GLU A 1 239 ? -12.073 -6.612 4.736 1.00 90.19 239 GLU A N 1
ATOM 1941 C CA . GLU A 1 239 ? -13.448 -7.012 5.029 1.00 90.19 239 GLU A CA 1
ATOM 1942 C C . GLU A 1 239 ? -14.180 -7.436 3.754 1.00 90.19 239 GLU A C 1
ATOM 1944 O O . GLU A 1 239 ? -14.860 -8.459 3.746 1.00 90.19 239 GLU A O 1
ATOM 1949 N N . SER A 1 240 ? -13.987 -6.734 2.636 1.00 87.69 240 SER A N 1
ATOM 1950 C CA . SER A 1 240 ? -14.632 -7.081 1.366 1.00 87.69 240 SER A CA 1
ATOM 1951 C C . SER A 1 240 ? -14.191 -8.449 0.824 1.00 87.69 240 SER A C 1
ATOM 1953 O O . SER A 1 240 ? -14.956 -9.131 0.129 1.00 87.69 240 SER A O 1
ATOM 1955 N N . ILE A 1 241 ? -12.946 -8.850 1.093 1.00 86.75 241 ILE A N 1
ATOM 1956 C CA . ILE A 1 241 ? -12.399 -10.149 0.691 1.00 86.75 241 ILE A CA 1
ATOM 1957 C C . ILE A 1 241 ? -12.952 -11.237 1.611 1.00 86.75 241 ILE A C 1
ATOM 1959 O O . ILE A 1 241 ? -13.492 -12.236 1.132 1.00 86.75 241 ILE A O 1
ATOM 1963 N N . THR A 1 242 ? -12.887 -11.014 2.923 1.00 88.06 242 THR A N 1
ATOM 1964 C CA . THR A 1 242 ? -13.332 -11.986 3.931 1.00 88.06 242 THR A CA 1
ATOM 1965 C C . THR A 1 242 ? -14.846 -12.193 3.945 1.00 88.06 242 THR A C 1
ATOM 1967 O O . THR A 1 242 ? -15.301 -13.304 4.210 1.00 88.06 242 THR A O 1
ATOM 1970 N N . TYR A 1 243 ? -15.643 -11.188 3.564 1.00 82.44 243 TYR A N 1
ATOM 1971 C CA . TYR A 1 243 ? -17.110 -11.276 3.528 1.00 82.44 243 TYR A CA 1
ATOM 1972 C C . TYR A 1 243 ? -17.637 -12.385 2.606 1.00 82.44 243 TYR A C 1
ATOM 1974 O O . TYR A 1 243 ? -18.734 -12.899 2.810 1.00 82.44 243 TYR A O 1
ATOM 1982 N N . LYS A 1 244 ? -16.873 -12.761 1.573 1.00 83.50 244 LYS A N 1
ATOM 1983 C CA . LYS A 1 244 ? -17.273 -13.804 0.616 1.00 83.50 244 LYS A CA 1
ATOM 1984 C C . LYS A 1 244 ? -16.914 -15.218 1.063 1.00 83.50 244 LYS A C 1
ATOM 1986 O O . LYS A 1 244 ? -17.363 -16.166 0.426 1.00 83.50 244 LYS A O 1
ATOM 1991 N N . ILE A 1 245 ? -16.109 -15.366 2.113 1.00 87.31 245 ILE A N 1
ATOM 1992 C CA . ILE A 1 245 ? -15.690 -16.674 2.610 1.00 87.31 245 ILE A CA 1
ATOM 1993 C C . ILE A 1 245 ? -16.844 -17.244 3.455 1.00 87.31 245 ILE A C 1
ATOM 1995 O O . ILE A 1 245 ? -17.158 -16.677 4.508 1.00 87.31 245 ILE A O 1
ATOM 1999 N N . PRO A 1 246 ? -17.507 -18.333 3.016 1.00 89.56 246 PRO A N 1
ATOM 2000 C CA . PRO A 1 246 ? -18.618 -18.914 3.762 1.00 89.56 246 PRO A CA 1
ATOM 2001 C C . PRO A 1 246 ? -18.144 -19.366 5.149 1.00 89.56 246 PRO A C 1
ATOM 2003 O O . PRO A 1 246 ? -17.069 -19.943 5.287 1.00 89.56 246 PRO A O 1
ATOM 2006 N N . GLY A 1 247 ? -18.922 -19.052 6.187 1.00 87.31 247 GLY A N 1
ATOM 2007 C CA . GLY A 1 247 ? -18.599 -19.377 7.581 1.00 87.31 247 GLY A CA 1
ATOM 2008 C C . GLY A 1 247 ? -17.565 -18.462 8.252 1.00 87.31 247 GLY A C 1
ATOM 2009 O O . GLY A 1 247 ? -17.489 -18.454 9.477 1.00 87.31 247 GLY A O 1
ATOM 2010 N N . TYR A 1 248 ? -16.820 -17.622 7.516 1.00 86.19 248 TYR A N 1
ATOM 2011 C CA . TYR A 1 248 ? -15.814 -16.742 8.132 1.00 86.19 248 TYR A CA 1
ATOM 2012 C C . TYR A 1 248 ? -16.438 -15.752 9.119 1.00 86.19 248 TYR A C 1
ATOM 2014 O O . TYR A 1 248 ? -15.881 -15.502 10.186 1.00 86.19 248 TYR A O 1
ATOM 2022 N N . ARG A 1 249 ? -17.609 -15.199 8.782 1.00 82.12 249 ARG A N 1
ATOM 2023 C CA . ARG A 1 249 ? -18.302 -14.220 9.629 1.00 82.12 249 ARG A CA 1
ATOM 2024 C C . ARG A 1 249 ? -18.870 -14.845 10.899 1.00 82.12 249 ARG A C 1
ATOM 2026 O O . ARG A 1 249 ? -18.836 -14.203 11.935 1.00 82.12 249 ARG A O 1
ATOM 2033 N N . GLU A 1 250 ? -19.357 -16.078 10.815 1.00 87.06 250 GLU A N 1
ATOM 2034 C CA . GLU A 1 250 ? -19.870 -16.831 11.965 1.00 87.06 250 GLU A CA 1
ATOM 2035 C C . GLU A 1 250 ? -18.714 -17.247 12.881 1.00 87.06 250 GLU A C 1
ATOM 2037 O O . GLU A 1 250 ? -18.746 -16.983 14.080 1.00 87.06 250 GLU A O 1
ATOM 2042 N N . ALA A 1 251 ? -17.628 -17.767 12.300 1.00 85.31 251 ALA A N 1
ATOM 2043 C CA . ALA A 1 251 ? -16.427 -18.168 13.031 1.00 85.31 251 ALA A CA 1
ATOM 2044 C C . ALA A 1 251 ? -15.676 -16.995 13.684 1.00 85.31 251 ALA A C 1
ATOM 2046 O O . ALA A 1 251 ? -14.917 -17.205 14.627 1.00 85.31 251 ALA A O 1
ATOM 2047 N N . ASN A 1 252 ? -15.866 -15.767 13.191 1.00 81.75 252 ASN A N 1
ATOM 2048 C CA . ASN A 1 252 ? -15.248 -14.554 13.731 1.00 81.75 252 ASN A CA 1
ATOM 2049 C C . ASN A 1 252 ? -16.280 -13.549 14.268 1.00 81.75 252 ASN A C 1
ATOM 2051 O O . ASN A 1 252 ? -15.925 -12.392 14.484 1.00 81.75 252 ASN A O 1
ATOM 2055 N N . ALA A 1 253 ? -17.535 -13.953 14.500 1.00 75.12 253 ALA A N 1
ATOM 2056 C CA . ALA A 1 253 ? -18.563 -13.060 15.047 1.00 75.12 253 ALA A CA 1
ATOM 2057 C C . ALA A 1 253 ? -18.148 -12.506 16.420 1.00 75.12 253 ALA A C 1
ATOM 2059 O O . ALA A 1 253 ? -18.385 -11.340 16.714 1.00 75.12 253 ALA A O 1
ATOM 2060 N N . TRP A 1 254 ? -17.425 -13.317 17.197 1.00 65.88 254 TRP A N 1
ATOM 2061 C CA . TRP A 1 254 ? -16.838 -12.952 18.488 1.00 65.88 254 TRP A CA 1
ATOM 2062 C C . TRP A 1 254 ? -15.759 -11.859 18.404 1.00 65.88 254 TRP A C 1
ATOM 2064 O O . TRP A 1 254 ? -15.436 -11.240 19.411 1.00 65.88 254 TRP A O 1
ATOM 2074 N N . LYS A 1 255 ? -15.194 -11.599 17.215 1.00 73.44 255 LYS A N 1
ATOM 2075 C CA . LYS A 1 255 ? -14.214 -10.524 16.980 1.00 73.44 255 LYS A CA 1
ATOM 2076 C C . LYS A 1 255 ? -14.874 -9.186 16.649 1.00 73.44 255 LYS A C 1
ATOM 2078 O O . LYS A 1 255 ? -14.227 -8.301 16.099 1.00 73.44 255 LYS A O 1
ATOM 2083 N N . VAL A 1 256 ? -16.170 -9.030 16.887 1.00 74.69 256 VAL A N 1
ATOM 2084 C CA . VAL A 1 256 ? -16.803 -7.712 16.897 1.00 74.69 256 VAL A CA 1
ATOM 2085 C C . VAL A 1 256 ? -17.110 -7.406 18.356 1.00 74.69 256 VAL A C 1
ATOM 2087 O O . VAL A 1 256 ? -17.855 -8.163 18.967 1.00 74.69 256 VAL A O 1
ATOM 2090 N N . PRO A 1 257 ? -16.516 -6.358 18.946 1.00 70.81 257 PRO A N 1
ATOM 2091 C CA . PRO A 1 257 ? -16.724 -6.070 20.352 1.00 70.81 257 PRO A CA 1
ATOM 2092 C C . PRO A 1 257 ? -18.181 -5.660 20.567 1.00 70.81 257 PRO A C 1
ATOM 2094 O O . PRO A 1 257 ? -18.669 -4.741 19.908 1.00 70.81 257 PRO A O 1
ATOM 2097 N N . ASP A 1 258 ? -18.858 -6.318 21.509 1.00 72.06 258 ASP A N 1
ATOM 2098 C CA . ASP A 1 258 ? -20.246 -5.998 21.873 1.00 72.06 258 ASP A CA 1
ATOM 2099 C C . ASP A 1 258 ? -20.373 -4.592 22.480 1.00 72.06 258 ASP A C 1
ATOM 2101 O O . ASP A 1 258 ? -21.426 -3.958 22.405 1.00 72.06 258 ASP A O 1
ATOM 2105 N N . LYS A 1 259 ? -19.297 -4.094 23.104 1.00 73.38 259 LYS A N 1
ATOM 2106 C CA . LYS A 1 259 ? -19.221 -2.776 23.744 1.00 73.38 259 LYS A CA 1
ATOM 2107 C C . LYS A 1 259 ? -17.863 -2.141 23.463 1.00 73.38 259 LYS A C 1
ATOM 2109 O O . LYS A 1 259 ? -16.833 -2.796 23.593 1.00 73.38 259 LYS A O 1
ATOM 2114 N N . ILE A 1 260 ? -17.866 -0.858 23.109 1.00 65.19 260 ILE A N 1
ATOM 2115 C CA . ILE A 1 260 ? -16.655 -0.049 22.924 1.00 65.19 260 ILE A CA 1
ATOM 2116 C C . ILE A 1 260 ? -16.696 1.058 23.973 1.00 65.19 260 ILE A C 1
ATOM 2118 O O . ILE A 1 260 ? -17.542 1.949 23.914 1.00 65.19 260 ILE A O 1
ATOM 2122 N N . TYR A 1 261 ? -15.803 0.982 24.955 1.00 62.34 261 TYR A N 1
ATOM 2123 C CA . TYR A 1 261 ? -15.674 1.997 25.996 1.00 62.34 261 TYR A CA 1
ATOM 2124 C C . TYR A 1 261 ? -14.700 3.073 25.509 1.00 62.34 261 TYR A C 1
ATOM 2126 O O . TYR A 1 261 ? -13.529 2.789 25.292 1.00 62.34 261 TYR A O 1
ATOM 2134 N N . TYR A 1 262 ? -15.187 4.297 25.299 1.00 60.91 262 TYR A N 1
ATOM 2135 C CA . TYR A 1 262 ? -14.410 5.387 24.687 1.00 60.91 262 TYR A CA 1
ATOM 2136 C C . TYR A 1 262 ? -14.059 6.528 25.654 1.00 60.91 262 TYR A C 1
ATOM 2138 O O . TYR A 1 262 ? -13.281 7.409 25.304 1.00 60.91 262 TYR A O 1
ATOM 2146 N N . THR A 1 263 ? -14.615 6.512 26.868 1.00 61.38 263 THR A N 1
ATOM 2147 C CA . THR A 1 263 ? -14.316 7.465 27.955 1.00 61.38 263 THR A CA 1
ATOM 2148 C C . THR A 1 263 ? -13.677 6.785 29.163 1.00 61.38 263 THR A C 1
ATOM 2150 O O . THR A 1 263 ? -13.679 7.349 30.255 1.00 61.38 263 THR A O 1
ATOM 2153 N N . ALA A 1 264 ? -13.206 5.546 29.006 1.00 61.69 264 ALA A N 1
ATOM 2154 C CA . ALA A 1 264 ? -12.614 4.817 30.114 1.00 61.69 264 ALA A CA 1
ATOM 2155 C C . ALA A 1 264 ? -11.298 5.491 30.519 1.00 61.69 264 ALA A C 1
ATOM 2157 O O . ALA A 1 264 ? -10.424 5.711 29.682 1.00 61.69 264 ALA A O 1
ATOM 2158 N N . THR A 1 265 ? -11.151 5.820 31.800 1.00 71.62 265 THR A N 1
ATOM 2159 C CA . THR A 1 265 ? -9.835 6.179 32.341 1.00 71.62 265 THR A CA 1
ATOM 2160 C C . THR A 1 265 ? -8.896 4.972 32.234 1.00 71.62 265 THR A C 1
ATOM 2162 O O . THR A 1 265 ? -9.366 3.832 32.210 1.00 71.62 265 THR A O 1
ATOM 2165 N N . LEU A 1 266 ? -7.574 5.188 32.215 1.00 66.94 266 LEU A N 1
ATOM 2166 C CA . LEU A 1 266 ? -6.584 4.092 32.216 1.00 66.94 266 LEU A CA 1
ATOM 2167 C C . LEU A 1 266 ? -6.892 3.050 33.302 1.00 66.94 266 LEU A C 1
ATOM 2169 O O . LEU A 1 266 ? -6.894 1.851 33.051 1.00 66.94 266 LEU A O 1
ATOM 2173 N N . GLN A 1 267 ? -7.287 3.514 34.487 1.00 71.50 267 GLN A N 1
ATOM 2174 C CA . GLN A 1 267 ? -7.666 2.647 35.598 1.00 71.50 267 GLN A CA 1
ATOM 2175 C C . GLN A 1 267 ? -8.935 1.822 35.318 1.00 71.50 267 GLN A C 1
ATOM 2177 O O . GLN A 1 267 ? -9.020 0.657 35.704 1.00 71.50 267 GLN A O 1
ATOM 2182 N N . GLN A 1 268 ? -9.933 2.395 34.638 1.00 71.56 268 GLN A N 1
ATOM 2183 C CA . GLN A 1 268 ? -11.125 1.658 34.207 1.00 71.56 268 GLN A CA 1
ATOM 2184 C C . GLN A 1 268 ? -10.791 0.632 33.121 1.00 71.56 268 GLN A C 1
ATOM 2186 O O . GLN A 1 268 ? -11.352 -0.462 33.145 1.00 71.56 268 GLN A O 1
ATOM 2191 N N . GLN A 1 269 ? -9.863 0.954 32.216 1.00 65.88 269 GLN A N 1
ATOM 2192 C CA . GLN A 1 269 ? -9.370 0.016 31.212 1.00 65.88 269 GLN A CA 1
ATOM 2193 C C . GLN A 1 269 ? -8.633 -1.159 31.867 1.00 65.88 269 GLN A C 1
ATOM 2195 O O . GLN A 1 269 ? -8.973 -2.307 31.596 1.00 65.88 269 GLN A O 1
ATOM 2200 N N . GLU A 1 270 ? -7.704 -0.897 32.789 1.00 72.81 270 GLU A N 1
ATOM 2201 C CA . GLU A 1 270 ? -6.995 -1.950 33.525 1.00 72.81 270 GLU A CA 1
ATOM 2202 C C . GLU A 1 270 ? -7.949 -2.831 34.339 1.00 72.81 270 GLU A C 1
ATOM 2204 O O . GLU A 1 270 ? -7.821 -4.056 34.350 1.00 72.81 270 GLU A O 1
ATOM 2209 N N . ASN A 1 271 ? -8.926 -2.229 35.023 1.00 76.62 271 ASN A N 1
ATOM 2210 C CA . ASN A 1 271 ? -9.918 -2.976 35.793 1.00 76.62 271 ASN A CA 1
ATOM 2211 C C . ASN A 1 271 ? -10.802 -3.843 34.890 1.00 76.62 271 ASN A C 1
ATOM 2213 O O . ASN A 1 271 ? -11.126 -4.973 35.255 1.00 76.62 271 ASN A O 1
ATOM 2217 N N . TYR A 1 272 ? -11.166 -3.338 33.710 1.00 72.38 272 TYR A N 1
ATOM 2218 C CA . TYR A 1 272 ? -11.919 -4.100 32.723 1.00 72.38 272 TYR A CA 1
ATOM 2219 C C . TYR A 1 272 ? -11.097 -5.253 32.146 1.00 72.38 272 TYR A C 1
ATOM 2221 O O . TYR A 1 272 ? -11.599 -6.370 32.092 1.00 72.38 272 TYR A O 1
ATOM 2229 N N . GLU A 1 273 ? -9.834 -5.028 31.777 1.00 73.94 273 GLU A N 1
ATOM 2230 C CA . GLU A 1 273 ? -8.945 -6.092 31.297 1.00 73.94 273 GLU A CA 1
ATOM 2231 C C . GLU A 1 273 ? -8.761 -7.181 32.356 1.00 73.94 273 GLU A C 1
ATOM 2233 O O . GLU A 1 273 ? -8.886 -8.363 32.039 1.00 73.94 273 GLU A O 1
ATOM 2238 N N . LYS A 1 274 ? -8.564 -6.802 33.625 1.00 80.06 274 LYS A N 1
ATOM 2239 C CA . LYS A 1 274 ? -8.497 -7.751 34.747 1.00 80.06 274 LYS A CA 1
ATOM 2240 C C . LYS A 1 274 ? -9.800 -8.537 34.905 1.00 80.06 274 LYS A C 1
ATOM 2242 O O . LYS A 1 274 ? -9.754 -9.750 35.098 1.00 80.06 274 LYS A O 1
ATOM 2247 N N . HIS A 1 275 ? -10.957 -7.878 34.807 1.00 80.00 275 HIS A N 1
ATOM 2248 C CA . HIS A 1 275 ? -12.258 -8.543 34.909 1.00 80.00 275 HIS A CA 1
ATOM 2249 C C . HIS A 1 275 ? -12.515 -9.488 33.729 1.00 80.00 275 HIS A C 1
ATOM 2251 O O . HIS A 1 275 ? -12.938 -10.621 33.931 1.00 80.00 275 HIS A O 1
ATOM 2257 N N . PHE A 1 276 ? -12.244 -9.043 32.502 1.00 75.75 276 PHE A N 1
ATOM 2258 C CA . PHE A 1 276 ? -12.449 -9.828 31.290 1.00 75.75 276 PHE A CA 1
ATOM 2259 C C . PHE A 1 276 ? -11.521 -11.045 31.248 1.00 75.75 276 PHE A C 1
ATOM 2261 O O . PHE A 1 276 ? -11.980 -12.151 30.983 1.00 75.75 276 PHE A O 1
ATOM 2268 N N . GLN A 1 277 ? -10.238 -10.870 31.587 1.00 80.00 277 GLN A N 1
ATOM 2269 C CA . GLN A 1 277 ? -9.296 -11.986 31.701 1.00 80.00 277 GLN A CA 1
ATOM 2270 C C . GLN A 1 277 ? -9.736 -12.983 32.768 1.00 80.00 277 GLN A C 1
ATOM 2272 O O . GLN A 1 277 ? -9.662 -14.184 32.533 1.00 80.00 277 GLN A O 1
ATOM 2277 N N . LYS A 1 278 ? -10.222 -12.504 33.919 1.00 86.00 278 LYS A N 1
ATOM 2278 C CA . LYS A 1 278 ? -10.751 -13.373 34.971 1.00 86.00 278 LYS A CA 1
ATOM 2279 C C . LYS A 1 278 ? -11.956 -14.177 34.479 1.00 86.00 278 LYS A C 1
ATOM 2281 O O . LYS A 1 278 ? -11.961 -15.391 34.639 1.00 86.00 278 LYS A O 1
ATOM 2286 N N . GLU A 1 279 ? -12.929 -13.529 33.842 1.00 86.31 279 GLU A N 1
ATOM 2287 C CA . GLU A 1 279 ? -14.135 -14.192 33.332 1.00 86.31 279 GLU A CA 1
ATOM 2288 C C . GLU A 1 279 ? -13.811 -15.197 32.209 1.00 86.31 279 GLU A C 1
ATOM 2290 O O . GLU A 1 279 ? -14.367 -16.295 32.165 1.00 86.31 279 GLU A O 1
ATOM 2295 N N . GLU A 1 280 ? -12.882 -14.861 31.309 1.00 82.81 280 GLU A N 1
ATOM 2296 C CA . GLU A 1 280 ? -12.431 -15.780 30.259 1.00 82.81 280 GLU A CA 1
ATOM 2297 C C . GLU A 1 280 ? -11.648 -16.965 30.843 1.00 82.81 280 GLU A C 1
ATOM 2299 O O . GLU A 1 280 ? -11.847 -18.106 30.418 1.00 82.81 280 GLU A O 1
ATOM 2304 N N . LEU A 1 281 ? -10.798 -16.723 31.846 1.00 84.56 281 LEU A N 1
ATOM 2305 C CA . LEU A 1 281 ? -10.064 -17.772 32.550 1.00 84.56 281 LEU A CA 1
ATOM 2306 C C . LEU A 1 281 ? -11.018 -18.712 33.296 1.00 84.56 281 LEU A C 1
ATOM 2308 O O . LEU A 1 281 ? -10.835 -19.922 33.220 1.00 84.56 281 LEU A O 1
ATOM 2312 N N . GLU A 1 282 ? -12.047 -18.180 33.962 1.00 90.75 282 GLU A N 1
ATOM 2313 C CA . GLU A 1 282 ? -13.089 -18.961 34.642 1.00 90.75 282 GLU A CA 1
ATOM 2314 C C . GLU A 1 282 ? -13.851 -19.852 33.649 1.00 90.75 282 GLU A C 1
ATOM 2316 O O . GLU A 1 282 ? -13.922 -21.063 33.856 1.00 90.75 282 GLU A O 1
ATOM 2321 N N . LYS A 1 283 ? -14.296 -19.314 32.503 1.00 89.19 283 LYS A N 1
ATOM 2322 C CA . LYS A 1 283 ? -14.946 -20.112 31.440 1.00 89.19 283 LYS A CA 1
ATOM 2323 C C . LYS A 1 283 ? -14.028 -21.199 30.870 1.00 89.19 283 LYS A C 1
ATOM 2325 O O . LYS A 1 283 ? -14.473 -22.318 30.592 1.00 89.19 283 LYS A O 1
ATOM 2330 N N . ARG A 1 284 ? -12.735 -20.903 30.695 1.00 84.94 284 ARG A N 1
ATOM 2331 C CA . ARG A 1 284 ? -11.736 -21.900 30.269 1.00 84.94 284 ARG A CA 1
ATOM 2332 C C . ARG A 1 284 ? -11.517 -22.979 31.330 1.00 84.94 284 ARG A C 1
ATOM 2334 O O . ARG A 1 284 ? -11.376 -24.147 30.988 1.00 84.94 284 ARG A O 1
ATOM 2341 N N . LEU A 1 285 ? -11.513 -22.615 32.609 1.00 88.50 285 LEU A N 1
ATOM 2342 C CA . LEU A 1 285 ? -11.390 -23.559 33.722 1.00 88.50 285 LEU A CA 1
ATOM 2343 C C . LEU A 1 285 ? -12.605 -24.485 33.821 1.00 88.50 285 LEU A C 1
ATOM 2345 O O . LEU A 1 285 ? -12.431 -25.684 34.024 1.00 88.50 285 LEU A O 1
ATOM 2349 N N . GLU A 1 286 ? -13.815 -23.961 33.628 1.00 92.62 286 GLU A N 1
ATOM 2350 C CA . GLU A 1 286 ? -15.049 -24.755 33.603 1.00 92.62 286 GLU A CA 1
ATOM 2351 C C . GLU A 1 286 ? -15.069 -25.752 32.437 1.00 92.62 286 GLU A C 1
ATOM 2353 O O . GLU A 1 286 ? -15.384 -26.929 32.626 1.00 92.62 286 GLU A O 1
ATOM 2358 N N . THR A 1 287 ? -14.677 -25.309 31.240 1.00 88.88 287 THR A N 1
ATOM 2359 C CA . THR A 1 287 ? -14.580 -26.183 30.056 1.00 88.88 287 THR A CA 1
ATOM 2360 C C . THR A 1 287 ? -13.493 -27.246 30.214 1.00 88.88 287 THR A C 1
ATOM 2362 O O . THR A 1 287 ? -13.755 -28.421 29.960 1.00 88.88 287 THR A O 1
ATOM 2365 N N . LEU A 1 288 ? -12.318 -26.884 30.741 1.00 86.75 288 LEU A N 1
ATOM 2366 C CA . LEU A 1 288 ? -11.264 -27.836 31.107 1.00 86.75 288 LEU A CA 1
ATOM 2367 C C . LEU A 1 288 ? -11.746 -28.857 32.142 1.00 86.75 288 LEU A C 1
ATOM 2369 O O . LEU A 1 288 ? -11.487 -30.050 31.998 1.00 86.75 288 LEU A O 1
ATOM 2373 N N . ALA A 1 289 ? -12.454 -28.415 33.183 1.00 90.50 289 ALA A N 1
ATOM 2374 C CA . ALA A 1 289 ? -12.990 -29.302 34.210 1.00 90.50 289 ALA A CA 1
ATOM 2375 C C . ALA A 1 289 ? -14.006 -30.299 33.627 1.00 90.50 289 ALA A C 1
ATOM 2377 O O . ALA A 1 289 ? -13.973 -31.481 33.981 1.00 90.50 289 ALA A O 1
ATOM 2378 N N . ALA A 1 290 ? -14.860 -29.851 32.701 1.00 91.56 290 ALA A N 1
ATOM 2379 C CA . ALA A 1 290 ? -15.789 -30.713 31.975 1.00 91.56 290 ALA A CA 1
ATOM 2380 C C . ALA A 1 290 ? -15.052 -31.746 31.101 1.00 91.56 290 ALA A C 1
ATOM 2382 O O . ALA A 1 290 ? -15.369 -32.937 31.162 1.00 91.56 290 ALA A O 1
ATOM 2383 N N . ASP A 1 291 ? -14.019 -31.327 30.364 1.00 86.06 291 ASP A N 1
ATOM 2384 C CA . ASP A 1 291 ? -13.188 -32.228 29.556 1.00 86.06 291 ASP A CA 1
ATOM 2385 C C . ASP A 1 291 ? -12.440 -33.258 30.418 1.00 86.06 291 ASP A C 1
ATOM 2387 O O . ASP A 1 291 ? -12.377 -34.442 30.074 1.00 86.06 291 ASP A O 1
ATOM 2391 N N . PHE A 1 292 ? -11.904 -32.852 31.574 1.00 87.31 292 PHE A N 1
ATOM 2392 C CA . PHE A 1 292 ? -11.261 -33.774 32.514 1.00 87.31 292 PHE A CA 1
ATOM 2393 C C . PHE A 1 292 ? -12.249 -34.783 33.106 1.00 87.31 292 PHE A C 1
ATOM 2395 O O . PHE A 1 292 ? -11.889 -35.952 33.287 1.00 87.31 292 PHE A O 1
ATOM 2402 N N . ALA A 1 293 ? -13.484 -34.367 33.396 1.00 91.94 293 ALA A N 1
ATOM 2403 C CA . ALA A 1 293 ? -14.530 -35.268 33.870 1.00 91.94 293 ALA A CA 1
ATOM 2404 C C . ALA A 1 293 ? -14.880 -36.331 32.813 1.00 91.94 293 ALA A C 1
ATOM 2406 O O . ALA A 1 293 ? -14.945 -37.519 33.146 1.00 91.94 293 ALA A O 1
ATOM 2407 N N . ASP A 1 294 ? -15.006 -35.931 31.545 1.00 87.81 294 ASP A N 1
ATOM 2408 C CA . ASP A 1 294 ? -15.263 -36.840 30.422 1.00 87.81 294 ASP A CA 1
ATOM 2409 C C . ASP A 1 294 ? -14.091 -37.816 30.203 1.00 87.81 294 ASP A C 1
ATOM 2411 O O . ASP A 1 294 ? -14.280 -39.033 30.137 1.00 87.81 294 ASP A O 1
ATOM 2415 N N . ILE A 1 295 ? -12.843 -37.328 30.229 1.00 82.44 295 ILE A N 1
ATOM 2416 C CA . ILE A 1 295 ? -11.642 -38.179 30.139 1.00 82.44 295 ILE A CA 1
ATOM 2417 C C . ILE A 1 295 ? -11.591 -39.189 31.295 1.00 82.44 295 ILE A C 1
ATOM 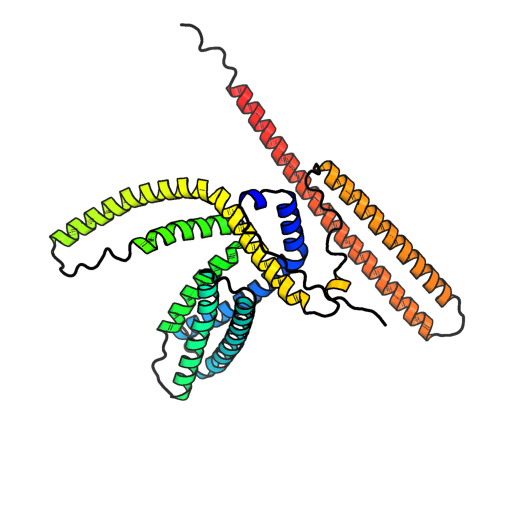2419 O O . ILE A 1 295 ? -11.309 -40.372 31.077 1.00 82.44 295 ILE A O 1
ATOM 2423 N N . LYS A 1 296 ? -11.896 -38.765 32.528 1.00 86.06 296 LYS A N 1
ATOM 2424 C CA . LYS A 1 296 ? -11.935 -39.656 33.698 1.00 86.06 296 LYS A CA 1
ATOM 2425 C C . LYS A 1 296 ? -13.016 -40.731 33.545 1.00 86.06 296 LYS A C 1
ATOM 2427 O O . LYS A 1 296 ? -12.774 -41.891 33.888 1.00 86.06 296 LYS A O 1
ATOM 2432 N N . GLN A 1 297 ? -14.173 -40.377 32.984 1.00 87.88 297 GLN A N 1
ATOM 2433 C CA . GLN A 1 297 ? -15.244 -41.321 32.661 1.00 87.88 297 GLN A CA 1
ATOM 2434 C C . GLN A 1 297 ? -14.857 -42.285 31.526 1.00 87.88 297 GLN A C 1
ATOM 2436 O O . GLN A 1 297 ? -15.223 -43.460 31.565 1.00 87.88 297 GLN A O 1
ATOM 2441 N N . MET A 1 298 ? -14.095 -41.836 30.524 1.00 77.38 298 MET A N 1
ATOM 2442 C CA . MET A 1 298 ? -13.576 -42.709 29.465 1.00 77.38 298 MET A CA 1
ATOM 2443 C C . MET A 1 298 ? -12.539 -43.704 29.999 1.00 77.38 298 MET A C 1
ATOM 2445 O O . MET A 1 298 ? -12.566 -44.879 29.629 1.00 77.38 298 MET A O 1
ATOM 2449 N N . LEU A 1 299 ? -11.647 -43.262 30.890 1.00 79.25 299 LEU A N 1
ATOM 2450 C CA . LEU A 1 299 ? -10.582 -44.092 31.461 1.00 79.25 299 LEU A CA 1
ATOM 2451 C C . LEU A 1 299 ? -11.091 -45.164 32.435 1.00 79.25 299 LEU A C 1
ATOM 2453 O O . LEU A 1 299 ? -10.433 -46.195 32.588 1.00 79.25 299 LEU A O 1
ATOM 2457 N N . SER A 1 300 ? -12.251 -44.956 33.068 1.00 83.75 300 SER A N 1
ATOM 2458 C CA . SER A 1 300 ? -12.852 -45.926 33.991 1.00 83.75 300 SER A CA 1
ATOM 2459 C C . SER A 1 300 ? -13.515 -47.120 33.289 1.00 83.75 300 SER A C 1
ATOM 2461 O O . SER A 1 300 ? -13.776 -48.132 33.938 1.00 83.75 300 SER A O 1
ATOM 2463 N N . LYS A 1 301 ? -13.749 -47.060 31.967 1.00 80.44 301 LYS A N 1
ATOM 2464 C CA . LYS A 1 301 ? -14.346 -48.164 31.194 1.00 80.44 301 LYS A CA 1
ATOM 2465 C C . LYS A 1 301 ? -13.287 -49.235 30.853 1.00 80.44 301 LYS A C 1
ATOM 2467 O O . LYS A 1 301 ? -12.355 -48.963 30.095 1.00 80.44 301 LYS A O 1
ATOM 2472 N N . PRO A 1 302 ? -13.415 -50.484 31.342 1.00 62.34 302 PRO A N 1
ATOM 2473 C CA . PRO A 1 302 ? -12.289 -51.423 31.399 1.00 62.34 302 PRO A CA 1
ATOM 2474 C C . PRO A 1 302 ? -11.891 -52.164 30.100 1.00 62.34 302 PRO A C 1
ATOM 2476 O O . PRO A 1 302 ? -11.135 -53.124 30.205 1.00 62.34 302 PRO A O 1
ATOM 2479 N N . LYS A 1 303 ? -12.337 -51.810 28.877 1.00 54.62 303 LYS A N 1
ATOM 2480 C CA . LYS A 1 303 ? -12.204 -52.761 27.736 1.00 54.62 303 LYS A CA 1
ATOM 2481 C C . LYS A 1 303 ? -11.723 -52.290 26.356 1.00 54.62 303 LYS A C 1
ATOM 2483 O O . LYS A 1 303 ? -11.714 -53.118 25.453 1.00 54.62 303 LYS A O 1
ATOM 2488 N N . VAL A 1 304 ? -11.242 -51.061 26.138 1.00 60.97 304 VAL A N 1
ATOM 2489 C CA . VAL A 1 304 ? -10.757 -50.686 24.785 1.00 60.97 304 VAL A CA 1
ATOM 2490 C C . VAL A 1 304 ? -9.408 -49.965 24.824 1.00 60.97 304 VAL A C 1
ATOM 2492 O O . VAL A 1 304 ? -9.318 -48.791 25.173 1.00 60.97 304 VAL A O 1
ATOM 2495 N N . PHE A 1 305 ? -8.344 -50.672 24.426 1.00 68.62 305 PHE A N 1
ATOM 2496 C CA . PHE A 1 305 ? -6.969 -50.153 24.330 1.00 68.62 305 PHE A CA 1
ATOM 2497 C C . PHE A 1 305 ? -6.868 -48.882 23.463 1.00 68.62 305 PHE A C 1
ATOM 2499 O O . PHE A 1 305 ? -6.157 -47.940 23.813 1.00 68.62 305 PHE A O 1
ATOM 2506 N N . TRP A 1 306 ? -7.646 -48.811 22.377 1.00 62.59 306 TRP A N 1
ATOM 2507 C CA . TRP A 1 306 ? -7.692 -47.651 21.480 1.00 62.59 306 TRP A CA 1
ATOM 2508 C C . TRP A 1 306 ? -8.280 -46.391 22.132 1.00 62.59 306 TRP A C 1
ATOM 2510 O O . TRP A 1 306 ? -7.771 -45.300 21.889 1.00 62.59 306 TRP A O 1
ATOM 2520 N N . VAL A 1 307 ? -9.258 -46.537 23.035 1.00 67.38 307 VAL A N 1
ATOM 2521 C CA . VAL A 1 307 ? -9.882 -45.410 23.758 1.00 67.38 307 VAL A CA 1
ATOM 2522 C C . VAL A 1 307 ? -8.902 -44.772 24.749 1.00 67.38 307 VAL A C 1
ATOM 2524 O O . VAL A 1 307 ? -8.886 -43.553 24.915 1.00 67.38 307 VAL A O 1
ATOM 2527 N N . LYS A 1 308 ? -8.013 -45.568 25.362 1.00 67.25 308 LYS A N 1
ATOM 2528 C CA . LYS A 1 308 ? -6.953 -45.038 26.237 1.00 67.25 308 LYS A CA 1
ATOM 2529 C C . LYS A 1 308 ? -5.930 -44.201 25.467 1.00 67.25 308 LYS A C 1
ATOM 2531 O O . LYS A 1 308 ? -5.524 -43.153 25.959 1.00 67.25 308 LYS A O 1
ATOM 2536 N N . ARG A 1 309 ? -5.535 -44.613 24.256 1.00 75.19 309 ARG A N 1
ATOM 2537 C CA . ARG A 1 309 ? -4.592 -43.838 23.427 1.00 75.19 309 ARG A CA 1
ATOM 2538 C C . ARG A 1 309 ? -5.174 -42.499 22.977 1.00 75.19 309 ARG A C 1
ATOM 2540 O O . ARG A 1 309 ? -4.480 -41.491 23.069 1.00 75.19 309 ARG A O 1
ATOM 2547 N N . THR A 1 310 ? -6.435 -42.468 22.546 1.00 75.25 310 THR A N 1
ATOM 2548 C CA . THR A 1 310 ? -7.098 -41.212 22.158 1.00 75.25 310 THR A CA 1
ATOM 2549 C C . THR A 1 310 ? -7.289 -40.273 23.348 1.00 75.25 310 THR A C 1
ATOM 2551 O O . THR A 1 310 ? -7.079 -39.074 23.204 1.00 75.25 310 THR A O 1
ATOM 2554 N N . ALA A 1 311 ? -7.602 -40.804 24.535 1.00 70.81 311 ALA A N 1
ATOM 2555 C CA . ALA A 1 311 ? -7.706 -40.007 25.758 1.00 70.81 311 ALA A CA 1
ATOM 2556 C C . ALA A 1 311 ? -6.356 -39.391 26.175 1.00 70.81 311 ALA A C 1
ATOM 2558 O O . ALA A 1 311 ? -6.307 -38.212 26.513 1.00 70.81 311 ALA A O 1
ATOM 2559 N N . ILE A 1 312 ? -5.254 -40.151 26.090 1.00 75.81 312 ILE A N 1
ATOM 2560 C CA . ILE A 1 312 ? -3.899 -39.645 26.380 1.00 75.81 312 ILE A CA 1
ATOM 2561 C C . ILE A 1 312 ? -3.488 -38.563 25.371 1.00 75.81 312 ILE A C 1
ATOM 2563 O O . ILE A 1 312 ? -2.956 -37.530 25.769 1.00 75.81 312 ILE A O 1
ATOM 2567 N N . ALA A 1 313 ? -3.772 -38.759 24.078 1.00 75.94 313 ALA A N 1
ATOM 2568 C CA . ALA A 1 313 ? -3.482 -37.758 23.051 1.00 75.94 313 ALA A CA 1
ATOM 2569 C C . ALA A 1 313 ? -4.289 -36.463 23.260 1.00 75.94 313 ALA A C 1
ATOM 2571 O O . ALA A 1 313 ? -3.726 -35.373 23.177 1.00 75.94 313 ALA A O 1
ATOM 2572 N N . LYS A 1 314 ? -5.584 -36.576 23.595 1.00 76.06 314 LYS A N 1
ATOM 2573 C CA . LYS A 1 314 ? -6.449 -35.423 23.888 1.00 76.06 314 LYS A CA 1
ATOM 2574 C C . LYS A 1 314 ? -5.975 -34.672 25.141 1.00 76.06 314 LYS A C 1
ATOM 2576 O O . LYS A 1 314 ? -5.857 -33.454 25.098 1.00 76.06 314 LYS A O 1
ATOM 2581 N N . ALA A 1 315 ? -5.613 -35.384 26.212 1.00 72.00 315 ALA A N 1
ATOM 2582 C CA . ALA A 1 315 ? -5.049 -34.778 27.421 1.00 72.00 315 ALA A CA 1
ATOM 2583 C C . ALA A 1 315 ? -3.712 -34.058 27.155 1.00 72.00 315 ALA A C 1
ATOM 2585 O O . ALA A 1 315 ? -3.485 -32.970 27.679 1.00 72.00 315 ALA A O 1
ATOM 2586 N N . GLY A 1 316 ? -2.848 -34.632 26.309 1.00 76.88 316 GLY A N 1
ATOM 2587 C CA . GLY A 1 316 ? -1.592 -34.002 25.897 1.00 76.88 316 GLY A CA 1
ATOM 2588 C C . GLY A 1 316 ? -1.806 -32.710 25.106 1.00 76.88 316 GLY A C 1
ATOM 2589 O O . GLY A 1 316 ? -1.141 -31.715 25.380 1.00 76.88 316 GLY A O 1
ATOM 2590 N N . PHE A 1 317 ? -2.767 -32.698 24.177 1.00 75.19 317 PHE A N 1
ATOM 2591 C CA . PHE A 1 317 ? -3.118 -31.499 23.410 1.00 75.19 317 PHE A CA 1
ATOM 2592 C C . PHE A 1 317 ? -3.649 -30.379 24.316 1.00 75.19 317 PHE A C 1
ATOM 2594 O O . PHE A 1 317 ? -3.160 -29.254 24.249 1.00 75.19 317 PHE A O 1
ATOM 2601 N N . ILE A 1 318 ? -4.564 -30.715 25.230 1.00 72.50 318 ILE A N 1
ATOM 2602 C CA . ILE A 1 318 ? -5.129 -29.779 26.211 1.00 72.50 318 ILE A CA 1
ATOM 2603 C C . ILE A 1 318 ? -4.032 -29.178 27.109 1.00 72.50 318 ILE A C 1
ATOM 2605 O O . ILE A 1 318 ? -4.004 -27.969 27.335 1.00 72.50 318 ILE A O 1
ATOM 2609 N N . ALA A 1 319 ? -3.091 -29.998 27.593 1.00 71.38 319 ALA A N 1
ATOM 2610 C CA . ALA A 1 319 ? -1.970 -29.517 28.402 1.00 71.38 319 ALA A CA 1
ATOM 2611 C C . ALA A 1 319 ? -1.042 -28.570 27.617 1.00 71.38 319 ALA A C 1
ATOM 2613 O O . ALA A 1 319 ? -0.546 -27.588 28.170 1.00 71.38 319 ALA A O 1
ATOM 2614 N N . MET A 1 320 ? -0.829 -28.838 26.325 1.00 70.25 320 MET A N 1
ATOM 2615 C CA . MET A 1 320 ? -0.001 -27.999 25.455 1.00 70.25 320 MET A CA 1
ATOM 2616 C C . MET A 1 320 ? -0.669 -26.649 25.154 1.00 70.25 320 MET A C 1
ATOM 2618 O O . MET A 1 320 ? -0.005 -25.615 25.171 1.00 70.25 320 MET A O 1
ATOM 2622 N N . GLU A 1 321 ? -1.985 -26.645 24.935 1.00 69.50 321 GLU A N 1
ATOM 2623 C CA . GLU A 1 321 ? -2.774 -25.430 24.713 1.00 69.50 321 GLU A CA 1
ATOM 2624 C C . GLU A 1 321 ? -2.837 -24.552 25.976 1.00 69.50 321 GLU A C 1
ATOM 2626 O O . GLU A 1 321 ? -2.641 -23.336 25.901 1.00 69.50 321 GLU A O 1
ATOM 2631 N N . ALA A 1 322 ? -2.993 -25.162 27.158 1.00 67.31 322 ALA A N 1
ATOM 2632 C CA . ALA A 1 322 ? -2.911 -24.460 28.439 1.00 67.31 322 ALA A CA 1
ATOM 2633 C C . ALA A 1 322 ? -1.523 -23.825 28.672 1.00 67.31 322 ALA A C 1
ATOM 2635 O O . ALA A 1 322 ? -1.429 -22.685 29.135 1.00 67.31 322 ALA A O 1
ATOM 2636 N N . ALA A 1 323 ? -0.444 -24.525 28.302 1.00 67.50 323 ALA A N 1
ATOM 2637 C CA . ALA A 1 323 ? 0.919 -23.999 28.388 1.00 67.50 323 ALA A CA 1
ATOM 2638 C C . ALA A 1 323 ? 1.156 -22.823 27.419 1.00 67.50 323 ALA A C 1
ATOM 2640 O O . ALA A 1 323 ? 1.752 -21.818 27.810 1.00 67.50 323 ALA A O 1
ATOM 2641 N N . ALA A 1 324 ? 0.644 -22.904 26.185 1.00 60.66 324 ALA A N 1
ATOM 2642 C CA . ALA A 1 324 ? 0.730 -21.818 25.208 1.00 60.66 324 ALA A CA 1
ATOM 2643 C C . ALA A 1 324 ? -0.029 -20.560 25.672 1.00 60.66 324 ALA A C 1
ATOM 2645 O O . ALA A 1 324 ? 0.501 -19.451 25.583 1.00 60.66 324 ALA A O 1
ATOM 2646 N N . GLY A 1 325 ? -1.225 -20.731 26.250 1.00 64.38 325 GLY A N 1
ATOM 2647 C CA . GLY A 1 325 ? -2.000 -19.629 26.829 1.00 64.38 325 GLY A CA 1
ATOM 2648 C C . GLY A 1 325 ? -1.300 -18.950 28.014 1.00 64.38 325 GLY A C 1
A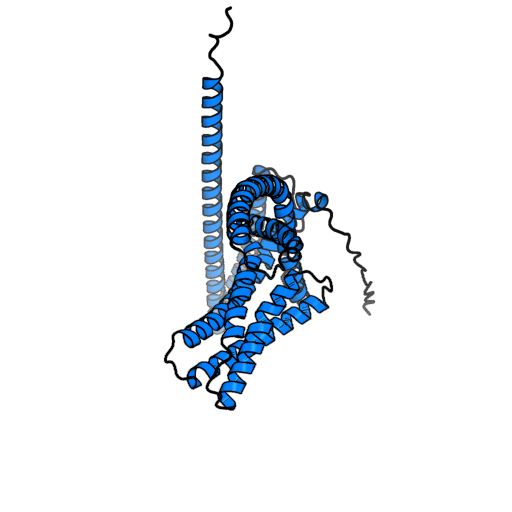TOM 2649 O O . GLY A 1 325 ? -1.305 -17.724 28.114 1.00 64.38 325 GLY A O 1
ATOM 2650 N N . SER A 1 326 ? -0.633 -19.724 28.879 1.00 64.25 326 SER A N 1
ATOM 2651 C CA . SER A 1 326 ? 0.184 -19.182 29.977 1.00 64.25 326 SER A CA 1
ATOM 2652 C C . SER A 1 326 ? 1.369 -18.352 29.464 1.00 64.25 326 SER A C 1
ATOM 2654 O O . SER A 1 326 ? 1.662 -17.291 30.020 1.00 64.25 326 SER A O 1
ATOM 2656 N N . MET A 1 327 ? 2.008 -18.785 28.372 1.00 56.81 327 MET A N 1
ATOM 2657 C CA . MET A 1 327 ? 3.114 -18.060 27.738 1.00 56.81 327 MET A CA 1
ATOM 2658 C C . MET A 1 327 ? 2.664 -16.726 27.123 1.00 56.81 327 MET A C 1
ATOM 2660 O O . MET A 1 327 ? 3.347 -15.713 27.286 1.00 56.81 327 MET A O 1
ATOM 2664 N N . GLU A 1 328 ? 1.505 -16.699 26.455 1.00 57.12 328 GLU A N 1
ATOM 2665 C CA . GLU A 1 328 ? 0.954 -15.470 25.868 1.00 57.12 328 GLU A CA 1
ATOM 2666 C C . GLU A 1 328 ? 0.544 -14.455 26.949 1.00 57.12 328 GLU A C 1
ATOM 2668 O O . GLU A 1 328 ? 0.818 -13.259 26.811 1.00 57.12 328 GLU A O 1
ATOM 2673 N N . MET A 1 329 ? -0.037 -14.923 28.063 1.00 57.03 329 MET A N 1
ATOM 2674 C CA . MET A 1 329 ? -0.336 -14.061 29.213 1.00 57.03 329 MET A CA 1
ATOM 2675 C C . MET A 1 329 ? 0.932 -13.489 29.856 1.00 57.03 329 MET A C 1
ATOM 2677 O O . MET A 1 329 ? 0.960 -12.302 30.179 1.00 57.03 329 MET A O 1
ATOM 2681 N N . GLY A 1 330 ? 2.003 -14.283 29.967 1.00 60.38 330 GLY A N 1
ATOM 2682 C CA . GLY A 1 330 ? 3.306 -13.796 30.429 1.00 60.38 330 GLY A CA 1
ATOM 2683 C C . GLY A 1 330 ? 3.838 -12.653 29.560 1.00 60.38 330 GLY A C 1
ATOM 2684 O O . GLY A 1 330 ? 4.203 -11.601 30.080 1.00 60.38 330 GLY A O 1
ATOM 2685 N N . TYR A 1 331 ? 3.786 -12.810 28.233 1.00 50.84 331 TYR A N 1
ATOM 2686 C CA . TYR A 1 331 ? 4.242 -11.789 27.282 1.00 50.84 331 TYR A CA 1
ATOM 2687 C C . TYR A 1 331 ? 3.420 -10.491 27.351 1.00 50.84 331 TYR A C 1
ATOM 2689 O O . TYR A 1 331 ? 3.974 -9.393 27.245 1.00 50.84 331 TYR A O 1
ATOM 2697 N N . ARG A 1 332 ? 2.098 -10.595 27.550 1.00 53.59 332 ARG A N 1
ATOM 2698 C CA . ARG A 1 332 ? 1.229 -9.421 27.733 1.00 53.59 332 ARG A CA 1
ATOM 2699 C C . ARG A 1 332 ? 1.519 -8.698 29.043 1.00 53.59 332 ARG A C 1
ATOM 2701 O O . ARG A 1 332 ? 1.621 -7.474 29.024 1.00 53.59 332 ARG A O 1
ATOM 2708 N N . GLN A 1 333 ? 1.730 -9.429 30.138 1.00 63.25 333 GLN A N 1
ATOM 2709 C CA . GLN A 1 333 ? 2.051 -8.826 31.430 1.00 63.25 333 GLN A CA 1
ATOM 2710 C C . GLN A 1 333 ? 3.382 -8.065 31.375 1.00 63.25 333 GLN A C 1
ATOM 2712 O O . GLN A 1 333 ? 3.441 -6.919 31.808 1.00 63.25 333 GLN A O 1
ATOM 2717 N N . THR A 1 334 ? 4.421 -8.642 30.758 1.00 59.94 334 THR A N 1
ATOM 2718 C CA . THR A 1 334 ? 5.714 -7.957 30.582 1.00 59.94 334 THR A CA 1
ATOM 2719 C C . THR A 1 334 ? 5.575 -6.675 29.759 1.00 59.94 334 THR A C 1
ATOM 2721 O O . THR A 1 334 ? 6.213 -5.674 30.074 1.00 59.94 334 THR A O 1
ATOM 2724 N N . ARG A 1 335 ? 4.711 -6.668 28.735 1.00 59.34 335 ARG A N 1
ATOM 2725 C CA . ARG A 1 335 ? 4.444 -5.476 27.920 1.00 59.34 335 ARG A CA 1
ATOM 2726 C C . ARG A 1 335 ? 3.752 -4.368 28.717 1.00 59.34 335 ARG A C 1
ATOM 2728 O O . ARG A 1 335 ? 4.147 -3.216 28.582 1.00 59.34 335 ARG A O 1
ATOM 2735 N N . ILE A 1 336 ? 2.766 -4.716 29.546 1.00 65.94 336 ILE A N 1
ATOM 2736 C CA . ILE A 1 336 ? 2.060 -3.760 30.415 1.00 65.94 336 ILE A CA 1
ATOM 2737 C C . ILE A 1 336 ? 3.030 -3.158 31.437 1.00 65.94 336 ILE A C 1
ATOM 2739 O O . ILE A 1 336 ? 3.083 -1.941 31.574 1.00 65.94 336 ILE A O 1
ATOM 2743 N N . THR A 1 337 ? 3.864 -3.981 32.083 1.00 66.81 337 THR A N 1
ATOM 2744 C CA . THR A 1 337 ? 4.875 -3.495 33.039 1.00 66.81 337 THR A CA 1
ATOM 2745 C C . THR A 1 337 ? 5.889 -2.563 32.376 1.00 66.81 337 THR A C 1
ATOM 2747 O O . THR A 1 337 ? 6.251 -1.539 32.948 1.00 66.81 337 THR A O 1
ATOM 2750 N N . TYR A 1 338 ? 6.322 -2.877 31.152 1.00 60.97 338 TYR A N 1
ATOM 2751 C CA . TYR A 1 338 ? 7.242 -2.017 30.406 1.00 60.97 338 TYR A CA 1
ATOM 2752 C C . TYR A 1 338 ? 6.601 -0.672 30.038 1.00 60.97 338 TYR A C 1
ATOM 2754 O O . TYR A 1 338 ? 7.259 0.362 30.070 1.00 60.97 338 TYR A O 1
ATOM 2762 N N . GLN A 1 339 ? 5.309 -0.677 29.711 1.00 66.00 339 GLN A N 1
ATOM 2763 C CA . GLN A 1 339 ? 4.574 0.529 29.348 1.00 66.00 339 GLN A CA 1
ATOM 2764 C C . GLN A 1 339 ? 4.300 1.426 30.565 1.00 66.00 339 GLN A C 1
ATOM 2766 O O . GLN A 1 339 ? 4.529 2.627 30.474 1.00 66.00 339 GLN A O 1
ATOM 2771 N N . GLN A 1 340 ? 3.933 0.845 31.713 1.00 75.75 340 GLN A N 1
ATOM 2772 C CA . GLN A 1 340 ? 3.817 1.573 32.985 1.00 75.75 340 GLN A CA 1
ATOM 2773 C C . GLN A 1 340 ? 5.152 2.202 33.403 1.00 75.75 340 GLN A C 1
ATOM 2775 O O . GLN A 1 340 ? 5.184 3.361 33.794 1.00 75.75 340 GLN A O 1
ATOM 2780 N N . HIS A 1 341 ? 6.271 1.487 33.239 1.00 72.88 341 HIS A N 1
ATOM 2781 C CA . HIS A 1 341 ? 7.589 2.034 33.570 1.00 72.88 341 HIS A CA 1
ATOM 2782 C C . HIS A 1 341 ? 7.960 3.258 32.716 1.00 72.88 341 HIS A C 1
ATOM 2784 O O . HIS A 1 341 ? 8.478 4.240 33.240 1.00 72.88 341 HIS A O 1
ATOM 2790 N N . ILE A 1 342 ? 7.648 3.227 31.414 1.00 68.88 342 ILE A N 1
ATOM 2791 C CA . ILE A 1 342 ? 7.854 4.374 30.515 1.00 68.88 342 ILE A CA 1
ATOM 2792 C C . ILE A 1 342 ? 6.963 5.553 30.925 1.00 68.88 342 ILE A C 1
ATOM 2794 O O . ILE A 1 342 ? 7.403 6.700 30.890 1.00 68.88 342 ILE A O 1
ATOM 2798 N N . GLU A 1 343 ? 5.711 5.295 31.301 1.00 69.31 343 GLU A N 1
ATOM 2799 C CA . GLU A 1 343 ? 4.785 6.345 31.734 1.00 69.31 343 GLU A CA 1
ATOM 2800 C C . GLU A 1 343 ? 5.237 6.993 33.051 1.00 69.31 343 GLU A C 1
ATOM 2802 O O . GLU A 1 343 ? 5.250 8.222 33.138 1.00 69.31 343 GLU A O 1
ATOM 2807 N N . ASP A 1 344 ? 5.713 6.205 34.018 1.00 81.31 344 ASP A N 1
ATOM 2808 C CA . ASP A 1 344 ? 6.276 6.709 35.275 1.00 81.31 344 ASP A CA 1
ATOM 2809 C C . ASP A 1 344 ? 7.540 7.557 35.043 1.00 81.31 344 ASP A C 1
ATOM 2811 O O . ASP A 1 344 ? 7.693 8.623 35.647 1.00 81.31 344 ASP A O 1
ATOM 2815 N N . GLU A 1 345 ? 8.430 7.142 34.130 1.00 79.69 345 GLU A N 1
ATOM 2816 C CA . GLU A 1 345 ? 9.603 7.941 33.742 1.00 79.69 345 GLU A CA 1
ATOM 2817 C C . GLU A 1 345 ? 9.205 9.274 33.095 1.00 79.69 345 GLU A C 1
ATOM 2819 O O . GLU A 1 345 ? 9.789 10.316 33.403 1.00 79.69 345 GLU A O 1
ATOM 2824 N N . VAL A 1 346 ? 8.193 9.272 32.222 1.00 74.00 346 VAL A N 1
ATOM 2825 C CA . VAL A 1 346 ? 7.708 10.490 31.559 1.00 74.00 346 VAL A CA 1
ATOM 2826 C C . VAL A 1 346 ? 7.054 11.438 32.562 1.00 74.00 346 VAL A C 1
ATOM 2828 O O . VAL A 1 346 ? 7.345 12.635 32.535 1.00 74.00 346 VAL A O 1
ATOM 2831 N N . VAL A 1 347 ? 6.209 10.932 33.464 1.00 82.56 347 VAL A N 1
ATOM 2832 C CA . VAL A 1 347 ? 5.575 11.742 34.517 1.00 82.56 347 VAL A CA 1
ATOM 2833 C C . VAL A 1 347 ? 6.637 12.337 35.442 1.00 82.56 347 VAL A C 1
ATOM 2835 O O . VAL A 1 347 ? 6.626 13.544 35.687 1.00 82.56 347 VAL A O 1
ATOM 2838 N N . SER A 1 348 ? 7.620 11.534 35.862 1.00 82.38 348 SER A N 1
ATOM 2839 C CA . SER A 1 348 ? 8.739 12.004 36.681 1.00 82.38 348 SER A CA 1
ATOM 2840 C C . SER A 1 348 ? 9.544 13.106 35.983 1.00 82.38 348 SER A C 1
ATOM 2842 O O . SER A 1 348 ? 9.828 14.142 36.587 1.00 82.38 348 SER A O 1
ATOM 2844 N N . ALA A 1 349 ? 9.852 12.945 34.691 1.00 73.31 349 ALA A N 1
ATOM 2845 C CA . ALA A 1 349 ? 10.575 13.946 33.909 1.00 73.31 349 ALA A CA 1
ATOM 2846 C C . ALA A 1 349 ? 9.783 15.257 33.730 1.00 73.31 349 ALA A C 1
ATOM 2848 O O . ALA A 1 349 ? 10.364 16.348 33.745 1.00 73.31 349 ALA A O 1
ATOM 2849 N N . VAL A 1 350 ? 8.457 15.172 33.577 1.00 81.06 350 VAL A N 1
ATOM 2850 C CA . VAL A 1 350 ? 7.570 16.343 33.490 1.00 81.06 350 VAL A CA 1
ATOM 2851 C C . VAL A 1 350 ? 7.529 17.097 34.818 1.00 81.06 350 VAL A C 1
ATOM 2853 O O . VAL A 1 350 ? 7.689 18.320 34.819 1.00 81.06 350 VAL A O 1
ATOM 2856 N N . ASP A 1 351 ? 7.395 16.395 35.943 1.00 84.19 351 ASP A N 1
ATOM 2857 C CA . ASP A 1 351 ? 7.395 17.016 37.271 1.00 84.19 351 ASP A CA 1
ATOM 2858 C C . ASP A 1 351 ? 8.748 17.660 37.601 1.00 84.19 351 ASP A C 1
ATOM 2860 O O . ASP A 1 351 ? 8.798 18.779 38.121 1.00 84.19 351 ASP A O 1
ATOM 2864 N N . GLN A 1 352 ? 9.856 17.028 37.206 1.00 81.31 352 GLN A N 1
ATOM 2865 C CA . GLN A 1 352 ? 11.197 17.590 37.377 1.00 81.31 352 GLN A CA 1
ATOM 2866 C C . GLN A 1 352 ? 11.387 18.891 36.580 1.00 81.31 352 GLN A C 1
ATOM 2868 O O . GLN A 1 352 ? 11.969 19.856 37.081 1.00 81.31 352 GLN A O 1
ATOM 2873 N N . ASN A 1 353 ? 10.862 18.954 35.353 1.00 74.50 353 ASN A N 1
ATOM 2874 C CA . ASN A 1 353 ? 10.879 20.179 34.554 1.00 74.50 353 ASN A CA 1
ATOM 2875 C C . ASN A 1 353 ? 9.951 21.256 35.128 1.00 74.50 353 ASN A C 1
ATOM 2877 O O . ASN A 1 353 ? 10.315 22.431 35.132 1.00 74.50 353 ASN A O 1
ATOM 2881 N N . ARG A 1 354 ? 8.785 20.878 35.663 1.00 79.19 354 ARG A N 1
ATOM 2882 C CA . ARG A 1 354 ? 7.857 21.815 36.310 1.00 79.19 354 ARG A CA 1
ATOM 2883 C C . ARG A 1 354 ? 8.479 22.477 37.543 1.00 79.19 354 ARG A C 1
ATOM 2885 O O . ARG A 1 354 ? 8.319 23.682 37.723 1.00 79.19 354 ARG A O 1
ATOM 2892 N N . MET A 1 355 ? 9.236 21.720 38.338 1.00 77.69 355 MET A N 1
ATOM 2893 C CA . MET A 1 355 ? 9.992 22.237 39.486 1.00 77.69 355 MET A CA 1
ATOM 2894 C C . MET A 1 355 ? 11.075 23.239 39.057 1.00 77.69 355 MET A C 1
ATOM 2896 O O . MET A 1 355 ? 11.158 24.324 39.625 1.00 77.69 355 MET A O 1
ATOM 2900 N N . ARG A 1 356 ? 11.835 22.947 37.990 1.00 74.38 356 ARG A N 1
ATOM 2901 C CA . ARG A 1 356 ? 12.849 23.882 37.458 1.00 74.38 356 ARG A CA 1
ATOM 2902 C C . ARG A 1 356 ? 12.252 25.185 36.924 1.00 74.38 356 ARG A C 1
ATOM 2904 O O . ARG A 1 356 ? 12.856 26.242 37.078 1.00 74.38 356 ARG A O 1
ATOM 2911 N N . VAL A 1 357 ? 11.072 25.131 36.303 1.00 73.44 357 VAL A N 1
ATOM 2912 C CA . VAL A 1 357 ? 10.369 26.335 35.823 1.00 73.44 357 VAL A CA 1
ATOM 2913 C C . VAL A 1 357 ? 9.887 27.198 36.994 1.00 73.44 357 VAL A C 1
ATOM 2915 O O . VAL A 1 357 ? 9.971 28.421 36.925 1.00 73.44 357 VAL A O 1
ATOM 2918 N N . MET A 1 358 ? 9.440 26.580 38.091 1.00 67.19 358 MET A N 1
ATOM 2919 C CA . MET A 1 358 ? 9.039 27.299 39.306 1.00 67.19 358 MET A CA 1
ATOM 2920 C C . MET A 1 358 ? 10.240 27.943 40.019 1.00 67.19 358 MET A C 1
ATOM 2922 O O . MET A 1 358 ? 10.139 29.088 40.453 1.00 67.19 358 MET A O 1
ATOM 2926 N N . GLU A 1 359 ? 11.393 27.267 40.076 1.00 68.38 359 GLU A N 1
ATOM 2927 C CA . GLU A 1 359 ? 12.634 27.829 40.641 1.00 68.38 359 GLU A CA 1
ATOM 2928 C C . GLU A 1 359 ? 13.217 28.971 39.790 1.00 68.38 359 GLU A C 1
ATOM 2930 O O . GLU A 1 359 ? 13.809 29.903 40.329 1.00 68.38 359 GLU A O 1
ATOM 2935 N N . GLY A 1 360 ? 13.006 28.954 38.470 1.00 61.78 360 GLY A N 1
ATOM 2936 C CA . GLY A 1 360 ? 13.395 30.052 37.580 1.00 61.78 360 GLY A CA 1
ATOM 2937 C C . GLY A 1 360 ? 12.483 31.285 37.646 1.00 61.78 360 GLY A C 1
ATOM 2938 O O . GLY A 1 360 ? 12.896 32.360 37.220 1.00 61.78 360 GLY A O 1
ATOM 2939 N N . SER A 1 361 ? 11.263 31.153 38.181 1.00 53.03 361 SER A N 1
ATOM 2940 C CA . SER A 1 361 ? 10.248 32.220 38.208 1.00 53.03 361 SER A CA 1
ATOM 2941 C C . SER A 1 361 ? 10.195 33.007 39.527 1.00 53.03 361 SER A C 1
ATOM 2943 O O . SER A 1 361 ? 9.411 33.949 39.638 1.00 53.03 361 SER A O 1
ATOM 2945 N N . LEU A 1 362 ? 11.004 32.647 40.527 1.00 51.31 362 LEU A N 1
ATOM 2946 C CA . LEU A 1 362 ? 11.052 33.300 41.839 1.00 51.31 362 LEU A CA 1
ATOM 2947 C C . LEU A 1 362 ? 12.411 33.981 42.058 1.00 51.31 362 LEU A C 1
ATOM 2949 O O . LEU A 1 362 ? 13.178 33.605 42.940 1.00 51.31 362 LEU A O 1
ATOM 2953 N N . ARG A 1 363 ? 12.708 35.021 41.271 1.00 53.50 363 ARG A N 1
ATOM 2954 C CA . ARG A 1 363 ? 13.626 36.088 41.702 1.00 53.50 363 ARG A CA 1
ATOM 2955 C C . ARG A 1 363 ? 12.827 37.378 41.885 1.00 53.50 363 ARG A C 1
ATOM 2957 O O . ARG A 1 363 ? 12.471 38.000 40.891 1.00 53.50 363 ARG A O 1
ATOM 2964 N N . PRO A 1 364 ? 12.523 37.778 43.128 1.00 54.06 364 PRO A N 1
ATOM 2965 C CA . PRO A 1 364 ? 11.816 39.017 43.423 1.00 54.06 364 PRO A CA 1
ATOM 2966 C C . PRO A 1 364 ? 12.773 40.221 43.538 1.00 54.06 364 PRO A C 1
ATOM 2968 O O . PRO A 1 364 ? 12.597 41.044 44.429 1.00 54.06 364 PRO A O 1
ATOM 2971 N N . GLU A 1 365 ? 13.791 40.329 42.674 1.00 54.72 365 GLU A N 1
ATOM 2972 C CA . GLU A 1 365 ? 14.785 41.421 42.753 1.00 54.72 365 GLU A CA 1
ATOM 2973 C C . GLU A 1 365 ? 14.603 42.555 41.726 1.00 54.72 365 GLU A C 1
ATOM 2975 O O . GLU A 1 365 ? 15.232 43.592 41.886 1.00 54.72 365 GLU A O 1
ATOM 2980 N N . ASP A 1 366 ? 13.677 42.460 40.765 1.00 51.03 366 ASP A N 1
ATOM 2981 C CA . ASP A 1 366 ? 13.551 43.472 39.695 1.00 51.03 366 ASP A CA 1
ATOM 2982 C C . ASP A 1 366 ? 12.258 44.311 39.776 1.00 51.03 366 ASP A C 1
ATOM 2984 O O . ASP A 1 366 ? 11.553 44.499 38.786 1.00 51.03 366 ASP A O 1
ATOM 2988 N N . CYS A 1 367 ? 11.907 44.811 40.966 1.00 50.78 367 CYS A N 1
ATOM 2989 C CA . CYS A 1 367 ? 10.823 45.790 41.155 1.00 50.78 367 CYS A CA 1
ATOM 2990 C C . CYS A 1 367 ? 11.205 46.861 42.186 1.00 50.78 367 CYS A C 1
ATOM 2992 O O . CYS A 1 367 ? 10.502 47.041 43.175 1.00 50.78 367 CYS A O 1
ATOM 2994 N N . LEU A 1 368 ? 12.314 47.562 41.956 1.00 51.75 368 LEU A N 1
ATOM 2995 C CA . LEU A 1 368 ? 12.606 48.867 42.553 1.00 51.75 368 LEU A CA 1
ATOM 2996 C C . LEU A 1 368 ? 13.452 49.668 41.553 1.00 51.75 368 LEU A C 1
ATOM 2998 O O . LEU A 1 368 ? 14.666 49.495 41.501 1.00 51.75 368 LEU A O 1
ATOM 3002 N N . ASP A 1 369 ? 12.773 50.442 40.703 1.00 48.72 369 ASP A N 1
ATOM 3003 C CA . ASP A 1 369 ? 13.019 51.876 40.452 1.00 48.72 369 ASP A CA 1
ATOM 3004 C C . ASP A 1 369 ? 11.959 52.455 39.497 1.00 48.72 369 ASP A C 1
ATOM 3006 O O . ASP A 1 369 ? 11.698 51.842 38.433 1.00 48.72 369 ASP A O 1
#

InterPro domains:
  IPR024862 Transient receptor potential cation channel subfamily V [PTHR10582] (183-243)

Organism: NCBI:txid979708

Radius of gyration: 30.78 Å; chains: 1; bounding box: 69×105×76 Å